Protein AF-A0A6B2T606-F1 (afdb_monomer_lite)

Sequence (315 aa):
AVEQAAAARGLLLAALALPRPTGTSTVDPVTGLPTTVTEESSDDAERRDELSTAAQQARVRELAALADFRDAASDPARAAYESTVTGPEVGAAEKYLERLTDEPKLSAAERRYDRKKVDAALSARIETMRGAESALGVERTKHLAQLRDDDVTALEIRIALVGVCLLVAVGVAMGTARSLTRPLAVLRLGSARLATEPAPQEPIRFTGRDDEFAQVVRSVNALHGHAAALTERLATLEADRKHLVGQRQSMADERAALREELAEASAHLERVRQSIHGTFVNLALRTLGLVERQLAVIEHLEDREQDPDRLATLF

Radius of gyration: 79.72 Å; chains: 1; bounding box: 165×58×222 Å

Secondary structure (DSSP, 8-state):
-HHHHHHHHHHHHHHHHSPPPEEEEEEPTTT-SEEEEEE--HHHHHHHHHHHHHHHHHHHHHHHHHHHHHHHS-HHHHHHHHHHS-SHHHHHHHHHHHHHSSSSS--TTGGGS-HHHHHHHHHHHHHHHHHHHHHHHHHHHHHHHHHHHHHHHHHHHHHHHHHHHHHHHHHHHHHHHHHHHHHHHHHHHHHHHHHH--S-PPP----S-SSHHHHHHHHHHHHHHHHHHHHHHHHHHHHHHHHHHHHHHHHHHHHHHHHHHHHHHHHHHHHHHHHHHHHHHHHHHHHHHHHHHHHHHHHHHHTT---HHHHHHH-

Structure (mmCIF, N/CA/C/O backbone):
data_AF-A0A6B2T606-F1
#
_entry.id   AF-A0A6B2T606-F1
#
loop_
_atom_site.group_PDB
_atom_site.id
_atom_site.type_symbol
_atom_site.label_atom_id
_atom_site.label_alt_id
_atom_site.label_comp_id
_atom_site.label_asym_id
_atom_site.label_entity_id
_atom_site.label_seq_id
_atom_site.pdbx_PDB_ins_code
_atom_site.Cartn_x
_atom_site.Cartn_y
_atom_site.Cartn_z
_atom_site.occupancy
_atom_site.B_iso_or_equiv
_atom_site.auth_seq_id
_atom_site.auth_comp_id
_atom_site.auth_asym_id
_atom_site.auth_atom_id
_atom_site.pdbx_PDB_model_num
ATOM 1 N N . ALA A 1 1 ? 22.650 -4.790 -31.602 1.00 92.50 1 ALA A N 1
ATOM 2 C CA . ALA A 1 1 ? 22.572 -4.379 -33.024 1.00 92.50 1 ALA A CA 1
ATOM 3 C C . ALA A 1 1 ? 23.498 -3.200 -33.348 1.00 92.50 1 ALA A C 1
ATOM 5 O O . ALA A 1 1 ? 24.370 -3.368 -34.188 1.00 92.50 1 ALA A O 1
ATOM 6 N N . VAL A 1 2 ? 23.375 -2.045 -32.676 1.00 95.62 2 VAL A N 1
ATOM 7 C CA . VAL A 1 2 ? 24.182 -0.828 -32.951 1.00 95.62 2 VAL A CA 1
ATOM 8 C C . VAL A 1 2 ? 25.693 -1.088 -32.944 1.00 95.62 2 VAL A C 1
ATOM 10 O O . VAL A 1 2 ? 26.400 -0.665 -33.855 1.00 95.62 2 VAL A O 1
ATOM 13 N N . GLU A 1 3 ? 26.189 -1.843 -31.964 1.00 96.44 3 GLU A N 1
ATOM 14 C CA . GLU A 1 3 ? 27.611 -2.205 -31.876 1.00 96.44 3 GLU A CA 1
ATOM 15 C C . GLU A 1 3 ? 28.088 -3.048 -33.068 1.00 96.44 3 GLU A C 1
ATOM 17 O O . GLU A 1 3 ? 29.149 -2.785 -33.629 1.00 96.44 3 GLU A O 1
ATOM 22 N N . GLN A 1 4 ? 27.283 -4.024 -33.504 1.00 96.69 4 GLN A N 1
ATOM 23 C CA . GLN A 1 4 ? 27.599 -4.863 -34.666 1.00 96.69 4 GLN A CA 1
ATOM 24 C C . GLN A 1 4 ? 27.574 -4.046 -35.968 1.00 96.69 4 GLN A C 1
ATOM 26 O O . GLN A 1 4 ? 28.435 -4.235 -36.823 1.00 96.69 4 GLN A O 1
ATOM 31 N N . ALA A 1 5 ? 26.664 -3.072 -36.084 1.00 95.31 5 ALA A N 1
ATOM 32 C CA . ALA A 1 5 ? 26.633 -2.130 -37.204 1.00 95.31 5 ALA A CA 1
ATOM 33 C C . ALA A 1 5 ? 27.901 -1.253 -37.253 1.00 95.31 5 ALA A C 1
ATOM 35 O O . ALA A 1 5 ? 28.472 -1.027 -38.323 1.00 95.31 5 ALA A O 1
ATOM 36 N N . ALA A 1 6 ? 28.378 -0.787 -36.093 1.00 96.75 6 ALA A N 1
ATOM 37 C CA . ALA A 1 6 ? 29.625 -0.031 -35.984 1.00 96.75 6 ALA A CA 1
ATOM 38 C C . ALA A 1 6 ? 30.857 -0.883 -36.328 1.00 96.75 6 ALA A C 1
ATOM 40 O O . ALA A 1 6 ? 31.745 -0.405 -37.038 1.00 96.75 6 ALA A O 1
ATOM 41 N N . ALA A 1 7 ? 30.884 -2.145 -35.890 1.00 96.88 7 ALA A N 1
ATOM 42 C CA . ALA A 1 7 ? 31.929 -3.098 -36.251 1.00 96.88 7 ALA A CA 1
ATOM 43 C C . ALA A 1 7 ? 31.958 -3.360 -37.766 1.00 96.88 7 ALA A C 1
ATOM 45 O O . ALA A 1 7 ? 33.015 -3.236 -38.384 1.00 96.88 7 ALA A O 1
ATOM 46 N N . ALA A 1 8 ? 30.801 -3.627 -38.385 1.00 96.19 8 ALA A N 1
ATOM 47 C CA . ALA A 1 8 ? 30.690 -3.826 -39.831 1.00 96.19 8 ALA A CA 1
ATOM 48 C C . ALA A 1 8 ? 31.194 -2.600 -40.612 1.00 96.19 8 ALA A C 1
ATOM 50 O O . ALA A 1 8 ? 32.006 -2.743 -41.524 1.00 96.19 8 ALA A O 1
ATOM 51 N N . ARG A 1 9 ? 30.808 -1.380 -40.204 1.00 97.19 9 ARG A N 1
ATOM 52 C CA . ARG A 1 9 ? 31.335 -0.136 -40.792 1.00 97.19 9 ARG A CA 1
ATOM 53 C C . ARG A 1 9 ? 32.857 -0.061 -40.697 1.00 97.19 9 ARG A C 1
ATOM 55 O O . ARG A 1 9 ? 33.507 0.202 -41.705 1.00 97.19 9 ARG A O 1
ATOM 62 N N . GLY A 1 10 ? 33.426 -0.263 -39.509 1.00 96.75 10 GLY A N 1
ATOM 63 C CA . GLY A 1 10 ? 34.874 -0.166 -39.304 1.00 96.75 10 GLY A CA 1
ATOM 64 C C . GLY A 1 10 ? 35.654 -1.141 -40.188 1.00 96.75 10 GLY A C 1
ATOM 65 O O . GLY A 1 10 ? 36.622 -0.747 -40.838 1.00 96.75 10 GLY A O 1
ATOM 66 N N . LEU A 1 11 ? 35.181 -2.386 -40.271 1.00 97.06 11 LEU A N 1
ATOM 67 C CA . LEU A 1 11 ? 35.795 -3.448 -41.069 1.00 97.06 11 LEU A CA 1
ATOM 68 C C . LEU A 1 11 ? 35.693 -3.175 -42.578 1.00 97.06 11 LEU A C 1
ATOM 70 O O . LEU A 1 11 ? 36.693 -3.291 -43.284 1.00 97.06 11 LEU A O 1
ATOM 74 N N . LEU A 1 12 ? 34.538 -2.708 -43.069 1.00 96.00 12 LEU A N 1
ATOM 75 C CA . LEU A 1 12 ? 34.365 -2.326 -44.478 1.00 96.00 12 LEU A CA 1
ATOM 76 C C . LEU A 1 12 ? 35.260 -1.150 -44.877 1.00 96.00 12 LEU A C 1
ATOM 78 O O . LEU A 1 12 ? 35.865 -1.151 -45.950 1.00 96.00 12 LEU A O 1
ATOM 82 N N . LEU A 1 13 ? 35.378 -0.139 -44.017 1.00 96.56 13 LEU A N 1
ATOM 83 C CA . LEU A 1 13 ? 36.230 1.016 -44.293 1.00 96.56 13 LEU A CA 1
ATOM 84 C C . LEU A 1 13 ? 37.715 0.658 -44.261 1.00 96.56 13 LEU A C 1
ATOM 86 O O . LEU A 1 13 ? 38.478 1.222 -45.048 1.00 96.56 13 LEU A O 1
ATOM 90 N N . ALA A 1 14 ? 38.112 -0.280 -43.399 1.00 95.50 14 ALA A N 1
ATOM 91 C CA . ALA A 1 14 ? 39.460 -0.831 -43.378 1.00 95.50 14 ALA A CA 1
ATOM 92 C C . ALA A 1 14 ? 39.755 -1.628 -44.662 1.00 95.50 14 ALA A C 1
ATOM 94 O O . ALA A 1 14 ? 40.783 -1.390 -45.295 1.00 95.50 14 ALA A O 1
ATOM 95 N N . ALA A 1 15 ? 38.827 -2.479 -45.116 1.00 94.19 15 ALA A N 1
ATOM 96 C CA . ALA A 1 15 ? 38.966 -3.229 -46.368 1.00 94.19 15 ALA A CA 1
ATOM 97 C C . ALA A 1 15 ? 39.091 -2.300 -47.595 1.00 94.19 15 ALA A C 1
ATOM 99 O O . ALA A 1 15 ? 39.940 -2.509 -48.464 1.00 94.19 15 ALA A O 1
ATOM 100 N N . LEU A 1 16 ? 38.297 -1.223 -47.640 1.00 92.94 16 LEU A N 1
ATOM 101 C CA . LEU A 1 16 ? 38.339 -0.207 -48.702 1.00 92.94 16 LEU A CA 1
ATOM 102 C C . LEU A 1 16 ? 39.561 0.724 -48.629 1.00 92.94 16 LEU A C 1
ATOM 104 O O . LEU A 1 16 ? 39.843 1.434 -49.596 1.00 92.94 16 LEU A O 1
ATOM 108 N N . ALA A 1 17 ? 40.267 0.767 -47.495 1.00 93.00 17 ALA A N 1
ATOM 109 C CA . ALA A 1 17 ? 41.472 1.574 -47.330 1.00 93.00 17 ALA A CA 1
ATOM 110 C C . ALA A 1 17 ? 42.734 0.901 -47.893 1.00 93.00 17 ALA A C 1
ATOM 112 O O . ALA A 1 17 ? 43.721 1.601 -48.122 1.00 93.00 17 ALA A O 1
ATOM 113 N N . LEU A 1 18 ? 42.709 -0.418 -48.120 1.00 90.31 18 LEU A N 1
ATOM 114 C CA . LEU A 1 18 ? 43.859 -1.166 -48.631 1.00 90.31 18 LEU A CA 1
ATOM 115 C C . LEU A 1 18 ? 44.192 -0.784 -50.089 1.00 90.31 18 LEU A C 1
ATOM 117 O O . LEU A 1 18 ? 43.268 -0.583 -50.889 1.00 90.31 18 LEU A O 1
ATOM 121 N N . PRO A 1 19 ? 45.488 -0.712 -50.462 1.00 84.00 19 PRO A N 1
ATOM 122 C CA . PRO A 1 19 ? 45.926 -0.308 -51.799 1.00 84.00 19 PRO A CA 1
ATOM 123 C C . PRO A 1 19 ? 45.289 -1.151 -52.901 1.00 84.00 19 PRO A C 1
ATOM 125 O O . PRO A 1 19 ? 45.177 -2.367 -52.784 1.00 84.00 19 PRO A O 1
ATOM 128 N N . ARG A 1 20 ? 44.857 -0.508 -53.987 1.00 78.44 20 ARG A N 1
ATOM 129 C CA . ARG A 1 20 ? 44.254 -1.205 -55.131 1.00 78.44 20 ARG A CA 1
ATOM 130 C C . ARG A 1 20 ? 45.355 -1.768 -56.033 1.00 78.44 20 ARG A C 1
ATOM 132 O O . ARG A 1 20 ? 46.367 -1.090 -56.191 1.00 78.44 20 ARG A O 1
ATOM 139 N N . PRO A 1 21 ? 45.130 -2.917 -56.693 1.00 69.12 21 PRO A N 1
ATOM 140 C CA . PRO A 1 21 ? 46.018 -3.362 -57.757 1.00 69.12 21 PRO A CA 1
AT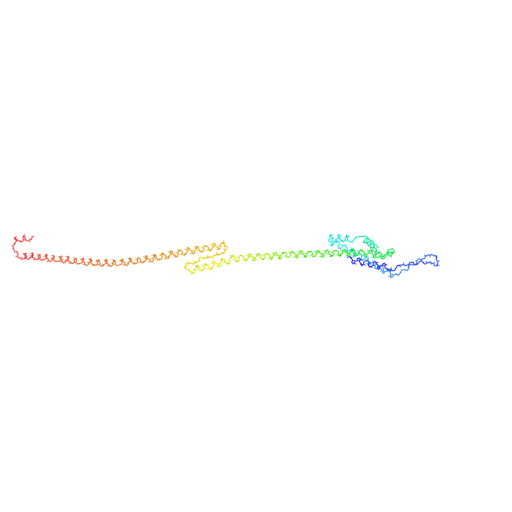OM 141 C C . PRO A 1 21 ? 46.093 -2.288 -58.846 1.00 69.12 21 PRO A C 1
ATOM 143 O O . PRO A 1 21 ? 45.073 -1.915 -59.439 1.00 69.12 21 PRO A O 1
ATOM 146 N N . THR A 1 22 ? 47.288 -1.754 -59.082 1.00 63.50 22 THR A N 1
ATOM 147 C CA . THR A 1 22 ? 47.540 -0.809 -60.171 1.00 63.50 22 THR A CA 1
ATOM 148 C C . THR A 1 22 ? 48.079 -1.581 -61.360 1.00 63.50 22 THR A C 1
ATOM 150 O O . THR A 1 22 ? 49.159 -2.158 -61.293 1.00 63.50 22 THR A O 1
ATOM 153 N N . GLY A 1 23 ? 47.317 -1.600 -62.452 1.00 63.06 23 GLY A N 1
ATOM 154 C CA . GLY A 1 23 ? 47.802 -2.112 -63.727 1.00 63.06 23 GLY A CA 1
ATOM 155 C C . GLY A 1 23 ? 48.675 -1.062 -64.400 1.00 63.06 23 GLY A C 1
ATOM 156 O O . GLY A 1 23 ? 48.169 -0.007 -64.786 1.00 63.06 23 GLY A O 1
ATOM 157 N N . THR A 1 24 ? 49.965 -1.333 -64.554 1.00 60.84 24 THR A N 1
ATOM 158 C CA . THR A 1 24 ? 50.831 -0.555 -65.441 1.00 60.84 24 THR A CA 1
ATOM 159 C C . THR A 1 24 ? 50.763 -1.185 -66.829 1.00 60.84 24 THR A C 1
ATOM 161 O O . THR A 1 24 ? 51.067 -2.360 -67.025 1.00 60.84 24 THR A O 1
ATOM 164 N N . SER A 1 25 ? 50.286 -0.415 -67.811 1.00 63.81 25 SER A N 1
ATOM 165 C CA . SER A 1 25 ? 50.318 -0.836 -69.213 1.00 63.81 25 SER A CA 1
ATOM 166 C C . SER A 1 25 ? 51.717 -0.577 -69.751 1.00 63.81 25 SER A C 1
ATOM 168 O O . SER A 1 25 ? 52.067 0.564 -70.049 1.00 63.81 25 SER A O 1
ATOM 170 N N . THR A 1 26 ? 52.523 -1.624 -69.859 1.00 72.56 26 THR A N 1
ATOM 171 C CA . THR A 1 26 ? 53.821 -1.580 -70.529 1.00 72.56 26 THR A CA 1
ATOM 172 C C . THR A 1 26 ? 53.652 -2.079 -71.963 1.00 72.56 26 THR A C 1
ATOM 174 O O . THR A 1 26 ? 52.779 -2.895 -72.250 1.00 72.56 26 THR A O 1
ATOM 177 N N . VAL A 1 27 ? 54.426 -1.544 -72.905 1.00 76.25 27 VAL A N 1
ATOM 178 C CA . VAL A 1 27 ? 54.452 -2.083 -74.273 1.00 76.25 27 VAL A CA 1
ATOM 179 C C . VAL A 1 27 ? 55.474 -3.207 -74.286 1.00 76.25 27 VAL A C 1
ATOM 181 O O . VAL A 1 27 ? 56.635 -2.974 -73.948 1.00 76.25 27 VAL A O 1
ATOM 184 N N . ASP A 1 28 ? 55.040 -4.412 -74.644 1.00 75.75 28 ASP A N 1
ATOM 185 C CA . ASP A 1 28 ? 55.928 -5.565 -74.758 1.00 75.75 28 ASP A CA 1
ATOM 186 C C . ASP A 1 28 ? 56.970 -5.293 -75.863 1.00 75.75 28 ASP A C 1
ATOM 188 O O . ASP A 1 28 ? 56.591 -5.070 -77.019 1.00 75.75 28 ASP A O 1
ATOM 192 N N . PRO A 1 29 ? 58.279 -5.297 -75.545 1.00 76.94 29 PRO A N 1
ATOM 193 C CA . PRO A 1 29 ? 59.330 -4.984 -76.509 1.00 76.94 29 PRO A CA 1
ATOM 194 C C . PRO A 1 29 ? 59.457 -6.018 -77.640 1.00 76.94 29 PRO A C 1
ATOM 196 O O . PRO A 1 29 ? 60.103 -5.722 -78.644 1.00 76.94 29 PRO A O 1
ATOM 199 N N . VAL A 1 30 ? 58.868 -7.213 -77.502 1.00 79.06 30 VAL A N 1
ATOM 200 C CA . VAL A 1 30 ? 58.935 -8.292 -78.502 1.00 79.06 30 VAL A CA 1
ATOM 201 C C . VAL A 1 30 ? 57.739 -8.259 -79.450 1.00 79.06 30 VAL A C 1
ATOM 203 O O . VAL A 1 30 ? 57.898 -8.479 -80.650 1.00 79.06 30 VAL A O 1
ATOM 206 N N . THR A 1 31 ? 56.540 -7.982 -78.936 1.00 80.88 31 THR A N 1
ATOM 207 C CA . THR A 1 31 ? 55.298 -8.049 -79.726 1.00 80.88 31 THR A CA 1
ATOM 208 C C . THR A 1 31 ? 54.744 -6.680 -80.121 1.00 80.88 31 THR A C 1
ATOM 210 O O . THR A 1 31 ? 53.897 -6.604 -81.010 1.00 80.88 31 THR A O 1
ATOM 213 N N . GLY A 1 32 ? 55.206 -5.590 -79.494 1.00 77.69 32 GLY A N 1
ATOM 214 C CA . GLY A 1 32 ? 54.708 -4.228 -79.723 1.00 77.69 32 GLY A CA 1
ATOM 215 C C . GLY A 1 32 ? 53.269 -4.000 -79.247 1.00 77.69 32 GLY A C 1
ATOM 216 O O . GLY A 1 32 ? 52.703 -2.933 -79.487 1.00 77.69 32 GLY A O 1
ATOM 217 N N . LEU A 1 33 ? 52.666 -4.990 -78.582 1.00 78.75 33 LEU A N 1
ATOM 218 C CA . LEU A 1 33 ? 51.310 -4.926 -78.052 1.00 78.75 33 LEU A CA 1
ATOM 219 C C . LEU A 1 33 ? 51.326 -4.407 -76.605 1.00 78.75 33 LEU A C 1
ATOM 221 O O . LEU A 1 33 ? 52.277 -4.662 -75.861 1.00 78.75 33 LEU A O 1
ATOM 225 N N . PRO A 1 34 ? 50.283 -3.675 -76.176 1.00 73.56 34 PRO A N 1
ATOM 226 C CA . PRO A 1 34 ? 50.154 -3.272 -74.784 1.00 73.56 34 PRO A CA 1
ATOM 227 C C . PRO A 1 34 ? 49.898 -4.504 -73.905 1.00 73.56 34 PRO A C 1
ATOM 229 O O . PRO A 1 34 ? 48.890 -5.192 -74.060 1.00 73.56 34 PRO A O 1
ATOM 232 N N . THR A 1 35 ? 50.797 -4.759 -72.956 1.00 69.31 35 THR A N 1
ATOM 233 C CA . THR A 1 35 ? 50.631 -5.748 -71.889 1.00 69.31 35 THR A CA 1
ATOM 234 C C . THR A 1 35 ? 50.397 -5.029 -70.569 1.00 69.31 35 THR A C 1
ATOM 236 O O . THR A 1 35 ? 51.218 -4.234 -70.117 1.00 69.31 35 THR A O 1
ATOM 239 N N . THR A 1 36 ? 49.267 -5.296 -69.922 1.00 66.38 36 THR A N 1
ATOM 240 C CA . THR A 1 36 ? 49.000 -4.796 -68.570 1.00 66.38 36 THR A CA 1
ATOM 241 C C . THR A 1 36 ? 49.586 -5.753 -67.543 1.00 66.38 36 THR A C 1
ATOM 243 O O . THR A 1 36 ? 49.085 -6.869 -67.398 1.00 66.38 36 THR A O 1
ATOM 246 N N . VAL A 1 37 ? 50.615 -5.314 -66.817 1.00 59.66 37 VAL A N 1
ATOM 247 C CA . VAL A 1 37 ? 51.102 -6.016 -65.626 1.00 59.66 37 VAL A CA 1
ATOM 248 C C . VAL A 1 37 ? 50.335 -5.466 -64.431 1.00 59.66 37 VAL A C 1
ATOM 250 O O . VAL A 1 37 ? 50.401 -4.277 -64.124 1.00 59.66 37 VAL A O 1
ATOM 253 N N . THR A 1 38 ? 49.553 -6.326 -63.785 1.00 61.72 38 THR A N 1
ATOM 254 C CA . THR A 1 38 ? 48.865 -5.985 -62.541 1.00 61.72 38 THR A CA 1
ATOM 255 C C . THR A 1 38 ? 49.773 -6.365 -61.383 1.00 61.72 38 THR A C 1
ATOM 257 O O . THR A 1 38 ? 49.897 -7.544 -61.064 1.00 61.72 38 THR A O 1
ATOM 260 N N . GLU A 1 39 ? 50.407 -5.378 -60.756 1.00 58.97 39 GLU A N 1
ATOM 261 C CA . GLU A 1 39 ? 51.092 -5.590 -59.482 1.00 58.97 39 GLU A CA 1
ATOM 262 C C . GLU A 1 39 ? 50.049 -5.489 -58.356 1.00 58.97 39 GLU A C 1
ATOM 264 O O . GLU A 1 39 ? 49.540 -4.409 -58.047 1.00 58.97 39 GLU A O 1
ATOM 269 N N . GLU A 1 40 ? 49.674 -6.632 -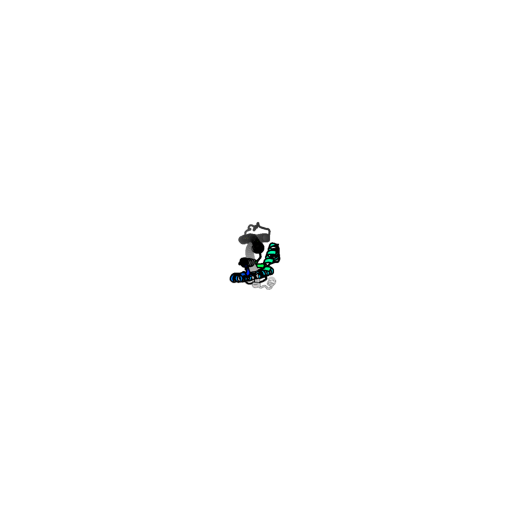57.772 1.00 63.69 40 GLU A N 1
ATOM 270 C CA . GLU A 1 40 ? 48.929 -6.695 -56.509 1.00 63.69 40 GLU A CA 1
ATOM 271 C C . GLU A 1 40 ? 49.852 -7.287 -55.441 1.00 63.69 40 GLU A C 1
ATOM 273 O O . GLU A 1 40 ? 50.407 -8.371 -55.622 1.00 63.69 40 GLU A O 1
ATOM 278 N N . SER A 1 41 ? 50.024 -6.575 -54.325 1.00 72.19 41 SER A N 1
ATOM 279 C CA . SER A 1 41 ? 50.642 -7.156 -53.133 1.00 72.19 41 SER A CA 1
ATOM 280 C C . SER A 1 41 ? 49.722 -8.265 -52.619 1.00 72.19 41 SER A C 1
ATOM 282 O O . SER A 1 41 ? 48.613 -7.980 -52.163 1.00 72.19 41 SER A O 1
ATOM 284 N N . SER A 1 42 ? 50.166 -9.521 -52.728 1.00 73.81 42 SER A N 1
ATOM 285 C CA . SER A 1 42 ? 49.459 -10.718 -52.240 1.00 73.81 42 SER A CA 1
ATOM 286 C C . SER A 1 42 ? 48.933 -10.527 -50.810 1.00 73.81 42 SER A C 1
ATOM 288 O O . SER A 1 42 ? 47.766 -10.797 -50.535 1.00 73.81 42 SER A O 1
ATOM 290 N N . ASP A 1 43 ? 49.760 -9.949 -49.937 1.00 83.81 43 ASP A N 1
ATOM 291 C CA . ASP A 1 43 ? 49.437 -9.705 -48.529 1.00 83.81 43 ASP A CA 1
ATOM 292 C C . ASP A 1 43 ? 48.277 -8.710 -48.341 1.00 83.81 43 ASP A C 1
ATOM 294 O O . ASP A 1 43 ? 47.470 -8.849 -47.422 1.00 83.81 43 ASP A O 1
ATOM 298 N N . ASP A 1 44 ? 48.164 -7.689 -49.197 1.00 86.25 44 ASP A N 1
ATOM 299 C CA . ASP A 1 44 ? 47.084 -6.698 -49.102 1.00 86.25 44 ASP A CA 1
ATOM 300 C C . ASP A 1 44 ? 45.763 -7.236 -49.662 1.00 86.25 44 ASP A C 1
ATOM 302 O O . ASP A 1 44 ? 44.689 -6.819 -49.221 1.00 86.25 44 ASP A O 1
ATOM 306 N N . ALA A 1 45 ? 45.824 -8.166 -50.618 1.00 86.69 45 ALA A N 1
ATOM 307 C CA . ALA A 1 45 ? 44.648 -8.875 -51.107 1.00 86.69 45 ALA A CA 1
ATOM 308 C C . ALA A 1 45 ? 44.087 -9.822 -50.035 1.00 86.69 45 ALA A C 1
ATOM 310 O O . ALA A 1 45 ? 42.890 -9.769 -49.753 1.00 86.69 45 ALA A O 1
ATOM 311 N N . GLU A 1 46 ? 44.946 -10.606 -49.379 1.00 90.31 46 GLU A N 1
ATOM 312 C CA . GLU A 1 46 ? 44.552 -11.520 -48.300 1.00 90.31 46 GLU A CA 1
ATOM 313 C C . GLU A 1 46 ? 43.943 -10.766 -47.108 1.00 90.31 46 GLU A C 1
ATOM 315 O O . GLU A 1 46 ? 42.821 -11.060 -46.695 1.00 90.31 46 GLU A O 1
ATOM 320 N N . ARG A 1 47 ? 44.599 -9.697 -46.632 1.00 92.69 47 ARG A N 1
ATOM 321 C CA . ARG A 1 47 ? 44.056 -8.838 -45.559 1.00 92.69 47 ARG A CA 1
ATOM 322 C C . ARG A 1 47 ? 42.707 -8.223 -45.920 1.00 92.69 47 ARG A C 1
ATOM 324 O O . ARG A 1 47 ? 41.848 -8.056 -45.055 1.00 92.69 47 ARG A O 1
ATOM 331 N N . ARG A 1 48 ? 42.506 -7.844 -47.187 1.00 93.50 48 ARG A N 1
ATOM 332 C CA . ARG A 1 48 ? 41.220 -7.302 -47.647 1.00 93.50 48 ARG A CA 1
ATOM 333 C C . ARG A 1 48 ? 40.130 -8.359 -47.554 1.00 93.50 48 ARG A C 1
ATOM 335 O O . ARG A 1 48 ? 39.042 -8.039 -47.079 1.00 93.50 48 ARG A O 1
ATOM 342 N N . ASP A 1 49 ? 40.417 -9.581 -47.984 1.00 93.56 49 ASP A N 1
ATOM 343 C CA . ASP A 1 49 ? 39.473 -10.698 -47.939 1.00 93.56 49 ASP A CA 1
ATOM 344 C C . ASP A 1 49 ? 39.108 -11.061 -46.489 1.00 93.56 49 ASP A C 1
ATOM 346 O O . ASP A 1 49 ? 37.928 -11.233 -46.177 1.00 93.56 49 ASP A O 1
ATOM 350 N N . GLU A 1 50 ? 40.080 -11.074 -45.572 1.00 95.94 50 GLU A N 1
ATOM 351 C CA . GLU A 1 50 ? 39.838 -11.287 -44.137 1.00 95.94 50 GLU A CA 1
ATOM 352 C C . GLU A 1 50 ? 38.930 -10.205 -43.533 1.00 95.94 50 GLU A C 1
ATOM 354 O O . GLU A 1 50 ? 37.944 -10.516 -42.858 1.00 95.94 50 GLU A O 1
ATOM 359 N N . LEU A 1 51 ? 39.219 -8.925 -43.803 1.00 96.38 51 LEU A N 1
ATOM 360 C CA . LEU A 1 51 ? 38.415 -7.799 -43.315 1.00 96.38 51 LEU A CA 1
ATOM 361 C C . LEU A 1 51 ? 36.996 -7.807 -43.896 1.00 96.38 51 LEU A C 1
ATOM 363 O O . LEU A 1 51 ? 36.040 -7.503 -43.183 1.00 96.38 51 LEU A O 1
ATOM 367 N N . SER A 1 52 ? 36.853 -8.175 -45.170 1.00 95.19 52 SER A N 1
ATOM 368 C CA . SER A 1 52 ? 35.555 -8.271 -45.855 1.00 95.19 52 SER A CA 1
ATOM 369 C C . SER A 1 52 ? 34.722 -9.423 -45.288 1.00 95.19 52 SER A C 1
ATOM 371 O O . SER A 1 52 ? 33.549 -9.243 -44.961 1.00 95.19 52 SER A O 1
ATOM 373 N N . THR A 1 53 ? 35.355 -10.571 -45.036 1.00 97.38 53 THR A N 1
ATOM 374 C CA . THR A 1 53 ? 34.726 -11.714 -44.361 1.00 97.38 53 THR A CA 1
ATOM 375 C C . THR A 1 53 ? 34.278 -11.344 -42.944 1.00 97.38 53 THR A C 1
ATOM 377 O O . THR A 1 53 ? 33.149 -11.632 -42.543 1.00 97.38 53 THR A O 1
ATOM 380 N N . ALA A 1 54 ? 35.128 -10.660 -42.174 1.00 97.06 54 ALA A N 1
ATOM 381 C CA . ALA A 1 54 ? 34.782 -10.206 -40.831 1.00 97.06 54 ALA A CA 1
ATOM 382 C C . ALA A 1 54 ? 33.626 -9.187 -40.850 1.00 97.06 54 ALA A C 1
ATOM 384 O O . ALA A 1 54 ? 32.735 -9.244 -39.997 1.00 97.06 54 ALA A O 1
ATOM 385 N N . ALA A 1 55 ? 33.601 -8.280 -41.834 1.00 96.19 55 ALA A N 1
ATOM 386 C CA . ALA A 1 55 ? 32.507 -7.333 -42.025 1.00 96.19 55 ALA A CA 1
ATOM 387 C C . ALA A 1 55 ? 31.177 -8.039 -42.326 1.00 96.19 55 ALA A C 1
ATOM 389 O O . ALA A 1 55 ? 30.154 -7.696 -41.728 1.00 96.19 55 ALA A O 1
ATOM 390 N N . GLN A 1 56 ? 31.195 -9.057 -43.190 1.00 96.62 56 GLN A N 1
ATOM 391 C CA . GLN A 1 56 ? 30.026 -9.883 -43.486 1.00 96.62 56 GLN A CA 1
ATOM 392 C C . GLN A 1 56 ? 29.508 -10.592 -42.227 1.00 96.62 56 GLN A C 1
ATOM 394 O O . GLN A 1 56 ? 28.314 -10.543 -41.928 1.00 96.62 56 GLN A O 1
ATOM 399 N N . GLN A 1 57 ? 30.394 -11.195 -41.431 1.00 97.31 57 GLN A N 1
ATOM 400 C CA . GLN A 1 57 ? 30.003 -11.835 -40.171 1.00 97.31 57 GLN A CA 1
ATOM 401 C C . GLN A 1 57 ? 29.387 -10.838 -39.179 1.00 97.31 57 GLN A C 1
ATOM 403 O O . GLN A 1 57 ? 28.373 -11.145 -38.547 1.00 97.31 57 GLN A O 1
ATOM 408 N N . ALA A 1 58 ? 29.969 -9.641 -39.049 1.00 97.38 58 ALA A N 1
ATOM 409 C CA . ALA A 1 58 ? 29.415 -8.577 -38.215 1.00 97.38 58 ALA A CA 1
ATOM 410 C C . ALA A 1 58 ? 28.016 -8.161 -38.696 1.00 97.38 58 ALA A C 1
ATOM 412 O O . ALA A 1 58 ? 27.106 -8.005 -37.880 1.00 97.38 58 ALA A O 1
ATOM 413 N N . ARG A 1 59 ? 27.803 -8.071 -40.015 1.00 96.62 59 ARG A N 1
ATOM 414 C CA . ARG A 1 59 ? 26.492 -7.773 -40.600 1.00 96.62 59 ARG A CA 1
ATOM 415 C C . ARG A 1 59 ? 25.456 -8.861 -40.312 1.00 96.62 59 ARG A C 1
ATOM 417 O O . ARG A 1 59 ? 24.336 -8.542 -39.922 1.00 96.62 59 ARG A O 1
ATOM 424 N N . VAL A 1 60 ? 25.814 -10.137 -40.432 1.00 97.06 60 VAL A N 1
ATOM 425 C CA . VAL A 1 60 ? 24.903 -11.245 -40.090 1.00 97.06 60 VAL A CA 1
ATOM 426 C C . VAL A 1 60 ? 24.506 -11.192 -38.611 1.00 97.06 60 VAL A C 1
ATOM 428 O O . VAL A 1 60 ? 23.327 -11.314 -38.282 1.00 97.06 60 VAL A O 1
ATOM 431 N N . ARG A 1 61 ? 25.465 -10.938 -37.709 1.00 97.75 61 ARG A N 1
ATOM 432 C CA . ARG A 1 61 ? 25.188 -10.769 -36.270 1.00 97.75 61 ARG A CA 1
ATOM 433 C C . ARG A 1 61 ? 24.310 -9.556 -35.984 1.00 97.75 61 ARG A C 1
ATOM 435 O O . ARG A 1 61 ? 23.476 -9.601 -35.084 1.00 97.75 61 ARG A O 1
ATOM 442 N N . GLU A 1 62 ? 24.491 -8.470 -36.729 1.00 97.12 62 GLU A N 1
ATOM 443 C CA . GLU A 1 62 ? 23.626 -7.298 -36.640 1.00 97.12 62 GLU A CA 1
ATOM 444 C C . GLU A 1 62 ? 22.177 -7.644 -37.004 1.00 97.12 62 GLU A C 1
ATOM 446 O O . GLU A 1 62 ? 21.272 -7.311 -36.241 1.00 97.12 62 GLU A O 1
ATOM 451 N N . LEU A 1 63 ? 21.964 -8.326 -38.134 1.00 96.44 63 LEU A N 1
ATOM 452 C CA . LEU A 1 63 ? 20.636 -8.735 -38.596 1.00 96.44 63 LEU A CA 1
ATOM 453 C C . LEU A 1 63 ? 19.955 -9.682 -37.607 1.00 96.44 63 LEU A C 1
ATOM 455 O O . LEU A 1 63 ? 18.780 -9.485 -37.305 1.00 96.44 63 LEU A O 1
ATOM 459 N N . ALA A 1 64 ? 20.697 -10.647 -37.057 1.00 97.75 64 ALA A N 1
ATOM 460 C CA . ALA A 1 64 ? 20.199 -11.524 -36.001 1.00 97.75 64 ALA A CA 1
ATOM 461 C C . ALA A 1 64 ? 19.762 -10.717 -34.767 1.00 97.75 64 ALA A C 1
ATOM 463 O O . ALA A 1 64 ? 18.625 -10.835 -34.327 1.00 97.75 64 ALA A O 1
ATOM 464 N N . ALA A 1 65 ? 20.601 -9.794 -34.284 1.00 97.31 65 ALA A N 1
ATOM 465 C CA . ALA A 1 65 ? 20.253 -8.949 -33.141 1.00 97.31 65 ALA A CA 1
ATOM 466 C C . ALA A 1 65 ? 19.052 -8.016 -33.409 1.00 97.31 65 ALA A C 1
ATOM 468 O O . ALA A 1 65 ? 18.352 -7.631 -32.474 1.00 97.31 65 ALA A O 1
ATOM 469 N N . LEU A 1 66 ? 18.822 -7.607 -34.663 1.00 95.75 66 LEU A N 1
ATOM 470 C CA . LEU A 1 66 ? 17.630 -6.846 -35.050 1.00 95.75 66 LEU A CA 1
ATOM 471 C C . LEU A 1 66 ? 16.378 -7.722 -35.116 1.00 95.75 66 LEU A C 1
ATOM 473 O O . LEU A 1 66 ? 15.301 -7.244 -34.766 1.00 95.75 66 LEU A O 1
ATOM 477 N N . ALA A 1 67 ? 16.505 -8.978 -35.545 1.00 96.88 67 ALA A N 1
ATOM 478 C CA . ALA A 1 67 ? 15.417 -9.948 -35.486 1.00 96.88 67 ALA A CA 1
ATOM 479 C C . ALA A 1 67 ? 15.026 -10.230 -34.027 1.00 96.88 67 ALA A C 1
ATOM 481 O O . ALA A 1 67 ? 13.867 -10.041 -33.677 1.00 96.88 67 ALA A O 1
ATOM 482 N N . ASP A 1 68 ? 16.001 -10.509 -33.157 1.00 97.06 68 ASP A N 1
ATOM 483 C CA . ASP A 1 68 ? 15.769 -10.720 -31.722 1.00 97.06 68 ASP A CA 1
ATOM 484 C C . ASP A 1 68 ? 15.072 -9.515 -31.071 1.00 97.06 68 ASP A C 1
ATOM 486 O O . ASP A 1 68 ? 14.150 -9.665 -30.269 1.00 97.06 68 ASP A O 1
ATOM 490 N N . PHE A 1 69 ? 15.482 -8.293 -31.438 1.00 95.38 69 PHE A N 1
ATOM 491 C CA . PHE A 1 69 ? 14.808 -7.078 -30.985 1.00 95.38 69 PHE A CA 1
ATOM 492 C C . PHE A 1 69 ? 13.353 -7.023 -31.460 1.00 95.38 69 PHE A C 1
ATOM 494 O O . PHE A 1 69 ? 12.475 -6.723 -30.658 1.00 95.38 69 PHE A O 1
ATOM 501 N N . ARG A 1 70 ? 13.072 -7.316 -32.735 1.00 93.94 70 ARG A N 1
ATOM 502 C CA . ARG A 1 70 ? 11.697 -7.329 -33.261 1.00 93.94 70 ARG A CA 1
ATOM 503 C C . ARG A 1 70 ? 10.834 -8.413 -32.615 1.00 93.94 70 ARG A C 1
ATOM 505 O O . ARG A 1 70 ? 9.635 -8.204 -32.477 1.00 93.94 70 ARG A O 1
ATOM 512 N N . ASP A 1 71 ? 11.416 -9.527 -32.200 1.00 96.06 71 ASP A N 1
ATOM 513 C CA . ASP A 1 71 ? 10.661 -10.600 -31.553 1.00 96.06 71 ASP A CA 1
ATOM 514 C C . ASP A 1 71 ? 10.366 -10.286 -30.078 1.00 96.06 71 ASP A C 1
ATOM 516 O O . ASP A 1 71 ? 9.293 -10.612 -29.573 1.00 96.06 71 ASP A O 1
ATOM 520 N N . ALA A 1 72 ? 11.294 -9.622 -29.380 1.00 94.62 72 ALA A N 1
ATOM 521 C CA . ALA A 1 72 ? 11.165 -9.318 -27.953 1.00 94.62 72 ALA A CA 1
ATOM 522 C C . ALA A 1 72 ? 10.523 -7.951 -27.644 1.00 94.62 72 ALA A C 1
ATOM 524 O O . ALA A 1 72 ? 10.046 -7.731 -26.527 1.00 94.62 72 ALA A O 1
ATOM 525 N N . ALA A 1 73 ? 10.559 -7.000 -28.579 1.00 92.94 73 ALA A N 1
ATOM 526 C CA . ALA A 1 73 ? 10.063 -5.646 -28.360 1.00 92.94 73 ALA A CA 1
ATOM 527 C C . ALA A 1 73 ? 8.532 -5.562 -28.442 1.00 92.94 73 ALA A C 1
ATOM 529 O O . ALA A 1 73 ? 7.885 -6.207 -29.266 1.00 92.94 73 ALA A O 1
ATOM 530 N N . SER A 1 74 ? 7.951 -4.688 -27.618 1.00 91.81 74 SER A N 1
ATOM 531 C CA . SER A 1 74 ? 6.530 -4.347 -27.702 1.00 91.81 74 SER A CA 1
ATOM 532 C C . SER A 1 74 ? 6.203 -3.627 -29.017 1.00 91.81 74 SER A C 1
ATOM 534 O O . SER A 1 74 ? 7.062 -2.973 -29.611 1.00 91.81 74 SER A O 1
ATOM 536 N N . ASP A 1 75 ? 4.947 -3.697 -29.464 1.00 92.75 75 ASP A N 1
ATOM 537 C CA . ASP A 1 75 ? 4.486 -3.043 -30.702 1.00 92.75 75 ASP A CA 1
ATOM 538 C C . ASP A 1 75 ? 4.850 -1.548 -30.784 1.00 92.75 75 ASP A C 1
ATOM 540 O O . ASP A 1 75 ? 5.353 -1.127 -31.828 1.00 92.75 75 ASP A O 1
ATOM 544 N N . PRO A 1 76 ? 4.702 -0.741 -29.710 1.00 90.31 76 PRO A N 1
ATOM 545 C CA . PRO A 1 76 ? 5.108 0.663 -29.737 1.00 90.31 76 PRO A CA 1
ATOM 546 C C . PRO A 1 76 ? 6.619 0.838 -29.910 1.00 90.31 76 PRO A C 1
ATOM 548 O O . PRO A 1 76 ? 7.054 1.694 -30.675 1.00 90.31 76 PRO A O 1
ATOM 551 N N . ALA A 1 77 ? 7.424 -0.001 -29.249 1.00 91.62 77 ALA A N 1
ATOM 552 C CA . ALA A 1 77 ? 8.879 0.060 -29.347 1.00 91.62 77 ALA A CA 1
ATOM 553 C C . ALA A 1 77 ? 9.369 -0.310 -30.756 1.00 91.62 77 ALA A C 1
ATOM 555 O O . ALA A 1 77 ? 10.298 0.310 -31.277 1.00 91.62 77 ALA A O 1
ATOM 556 N N . ARG A 1 78 ? 8.710 -1.283 -31.399 1.00 93.56 78 ARG A N 1
ATOM 557 C CA . ARG A 1 78 ? 8.961 -1.638 -32.801 1.00 93.56 78 ARG A CA 1
ATOM 558 C C . ARG A 1 78 ? 8.607 -0.499 -33.744 1.00 93.56 78 ARG A C 1
ATOM 560 O O . ARG A 1 78 ? 9.449 -0.099 -34.541 1.00 93.56 78 ARG A O 1
ATOM 567 N N . ALA A 1 79 ? 7.406 0.058 -33.606 1.00 91.69 79 ALA A N 1
ATOM 568 C CA . ALA A 1 79 ? 6.954 1.171 -34.431 1.00 91.69 79 ALA A CA 1
ATOM 569 C C . ALA A 1 79 ? 7.868 2.400 -34.284 1.00 91.69 79 ALA A C 1
ATOM 571 O O . ALA A 1 79 ? 8.233 3.012 -35.284 1.00 91.69 79 ALA A O 1
ATOM 572 N N . ALA A 1 80 ? 8.297 2.723 -33.058 1.00 91.19 80 ALA A N 1
ATOM 573 C CA . ALA A 1 80 ? 9.223 3.822 -32.786 1.00 91.19 80 ALA A CA 1
ATOM 574 C C . ALA A 1 80 ? 10.605 3.593 -33.418 1.00 91.19 80 ALA A C 1
ATOM 576 O O . ALA A 1 80 ? 11.203 4.518 -33.975 1.00 91.19 80 ALA A O 1
ATOM 577 N N . TYR A 1 81 ? 11.114 2.359 -33.364 1.00 93.50 81 TYR A N 1
ATOM 578 C CA . TYR A 1 81 ? 12.357 1.997 -34.038 1.00 93.50 81 TYR A CA 1
ATOM 579 C C . TYR A 1 81 ? 12.222 2.134 -35.559 1.00 93.50 81 TYR A C 1
ATOM 581 O O . TYR A 1 81 ? 13.049 2.791 -36.187 1.00 93.50 81 TYR A O 1
ATOM 589 N N . GLU A 1 82 ? 11.162 1.582 -36.149 1.00 92.12 82 GLU A N 1
ATOM 590 C CA . GLU A 1 82 ? 10.909 1.643 -37.593 1.00 92.12 82 GLU A CA 1
ATOM 591 C C . GLU A 1 82 ? 10.702 3.079 -38.087 1.00 92.12 82 GLU A C 1
ATOM 593 O O . GLU A 1 82 ? 11.228 3.442 -39.136 1.00 92.12 82 GLU A O 1
ATOM 598 N N . SER A 1 83 ? 10.021 3.937 -37.321 1.00 91.44 83 SER A N 1
ATOM 599 C CA . SER A 1 83 ? 9.847 5.347 -37.687 1.00 91.44 83 SER A CA 1
ATOM 600 C C . SER A 1 83 ? 11.142 6.155 -37.597 1.00 91.44 83 SER A C 1
ATOM 602 O O . SER A 1 83 ? 11.312 7.119 -38.338 1.00 91.44 83 SER A O 1
ATOM 604 N N . THR A 1 84 ? 12.045 5.785 -36.682 1.00 91.62 84 THR A N 1
ATOM 605 C CA . THR A 1 84 ? 13.288 6.531 -36.420 1.00 91.62 84 THR A CA 1
ATOM 606 C C . THR A 1 84 ? 14.431 6.073 -37.323 1.00 91.62 84 THR A C 1
ATOM 608 O O . THR A 1 84 ? 15.197 6.892 -37.826 1.00 91.62 84 THR A O 1
ATOM 611 N N . VAL A 1 85 ? 14.546 4.766 -37.567 1.00 92.75 85 VAL A N 1
ATOM 612 C CA . VAL A 1 85 ? 15.561 4.163 -38.445 1.00 92.75 85 VAL A CA 1
ATOM 613 C C . VAL A 1 85 ? 14.992 4.026 -39.859 1.00 92.75 85 VAL A C 1
ATOM 615 O O . VAL A 1 85 ? 14.989 2.958 -40.464 1.00 92.75 85 VAL A O 1
ATOM 618 N N . THR A 1 86 ? 14.496 5.144 -40.385 1.00 90.38 86 THR A N 1
ATOM 619 C CA . THR A 1 86 ? 13.973 5.283 -41.746 1.00 90.38 86 THR A CA 1
ATOM 620 C C . THR A 1 86 ? 14.503 6.581 -42.350 1.00 90.38 86 THR A C 1
ATOM 622 O O . THR A 1 86 ? 14.684 7.574 -41.652 1.00 90.38 86 THR A O 1
ATOM 625 N N . GLY A 1 87 ? 14.771 6.586 -43.656 1.00 90.62 87 GLY A N 1
ATOM 626 C CA . GLY A 1 87 ? 15.220 7.780 -44.374 1.00 90.62 87 GLY A CA 1
ATOM 627 C C . GLY A 1 87 ? 16.095 7.462 -45.587 1.00 90.62 87 GLY A C 1
ATOM 628 O O . GLY A 1 87 ? 16.526 6.315 -45.761 1.00 90.62 87 GLY A O 1
ATOM 629 N N . PRO A 1 88 ? 16.372 8.462 -46.442 1.00 90.31 88 PRO A N 1
ATOM 630 C CA . PRO A 1 88 ? 17.203 8.274 -47.627 1.00 90.31 88 PRO A CA 1
ATOM 631 C C . PRO A 1 88 ? 18.642 7.862 -47.279 1.00 90.31 88 PRO A C 1
ATOM 633 O O . PRO A 1 88 ? 19.223 7.035 -47.982 1.00 90.31 88 PRO A O 1
ATOM 636 N N . GLU A 1 89 ? 19.201 8.355 -46.172 1.00 89.19 89 GLU A N 1
ATOM 637 C CA . GLU A 1 89 ? 20.542 8.002 -45.692 1.00 89.19 89 GLU A CA 1
ATOM 638 C C . GLU A 1 89 ? 20.604 6.551 -45.203 1.00 89.19 89 GLU A C 1
ATOM 640 O O . GLU A 1 89 ? 21.539 5.823 -45.542 1.00 89.19 89 GLU A O 1
ATOM 645 N N . VAL A 1 90 ? 19.581 6.103 -44.464 1.00 93.88 90 VAL A N 1
ATOM 646 C CA . VAL A 1 90 ? 19.450 4.708 -44.009 1.00 93.88 90 VAL A CA 1
ATOM 647 C C . VAL A 1 90 ? 19.294 3.772 -45.207 1.00 93.88 90 VAL A C 1
ATOM 649 O O . VAL A 1 90 ? 19.965 2.745 -45.270 1.00 93.88 90 VAL A O 1
ATOM 652 N N . GLY A 1 91 ? 18.482 4.150 -46.198 1.00 94.69 91 GLY A N 1
ATOM 653 C CA . GLY A 1 91 ? 18.322 3.381 -47.433 1.00 94.69 91 GLY A CA 1
ATOM 654 C C . GLY A 1 91 ? 19.603 3.305 -48.272 1.00 94.69 91 GLY A C 1
ATOM 655 O O . GLY A 1 91 ? 19.895 2.264 -48.859 1.00 94.69 91 GLY A O 1
ATOM 656 N N . ALA A 1 92 ? 20.400 4.377 -48.323 1.00 94.69 92 ALA A N 1
ATOM 657 C CA . ALA A 1 92 ? 21.706 4.361 -48.982 1.00 94.69 92 ALA A CA 1
ATOM 658 C C . ALA A 1 92 ? 22.709 3.459 -48.244 1.00 94.69 92 ALA A C 1
ATOM 660 O O . ALA A 1 92 ? 23.427 2.688 -48.880 1.00 94.69 92 ALA A O 1
ATOM 661 N N . ALA A 1 93 ? 22.730 3.521 -46.911 1.00 95.88 93 ALA A N 1
ATOM 662 C CA . ALA A 1 93 ? 23.554 2.659 -46.072 1.00 95.88 93 ALA A CA 1
ATOM 663 C C . ALA A 1 93 ? 23.197 1.178 -46.249 1.00 95.88 93 ALA A C 1
ATOM 665 O O . ALA A 1 93 ? 24.091 0.352 -46.400 1.00 95.88 93 ALA A O 1
ATOM 666 N N . GLU A 1 94 ? 21.904 0.854 -46.293 1.00 95.81 94 GLU A N 1
ATOM 667 C CA . GLU A 1 94 ? 21.416 -0.512 -46.489 1.00 95.81 94 GLU A CA 1
ATOM 668 C C . GLU A 1 94 ? 21.851 -1.081 -47.846 1.00 95.81 94 GLU A C 1
ATOM 670 O O . GLU A 1 94 ? 22.354 -2.198 -47.903 1.00 95.81 94 GLU A O 1
ATOM 675 N N . LYS A 1 95 ? 21.788 -0.281 -48.920 1.00 95.81 95 LYS A N 1
ATOM 676 C CA . LYS A 1 95 ? 22.298 -0.678 -50.245 1.00 95.81 95 LYS A CA 1
ATOM 677 C C . LYS A 1 95 ? 23.804 -0.929 -50.248 1.00 95.81 95 LYS A C 1
ATOM 679 O O . LYS A 1 95 ? 24.261 -1.863 -50.900 1.00 95.81 95 LYS A O 1
ATOM 684 N N . TYR A 1 96 ? 24.587 -0.095 -49.556 1.00 96.00 96 TYR A N 1
ATOM 685 C CA . TYR A 1 96 ? 26.025 -0.336 -49.425 1.00 96.00 96 TYR A CA 1
ATOM 686 C C . TYR A 1 96 ? 26.310 -1.607 -48.630 1.00 96.00 96 TYR A C 1
ATOM 688 O O . TYR A 1 96 ? 27.190 -2.360 -49.024 1.00 96.00 96 TYR A O 1
ATOM 696 N N . LEU A 1 97 ? 25.574 -1.864 -47.546 1.00 95.88 97 LEU A N 1
ATOM 697 C CA . LEU A 1 97 ? 25.730 -3.086 -46.758 1.00 95.88 97 LEU A CA 1
ATOM 698 C C . LEU A 1 97 ? 25.374 -4.319 -47.584 1.00 95.88 97 LEU A C 1
ATOM 700 O O . LEU A 1 97 ? 26.177 -5.240 -47.638 1.00 95.88 97 LEU A O 1
ATOM 704 N N . GLU A 1 98 ? 24.237 -4.314 -48.278 1.00 95.69 98 GLU A N 1
ATOM 705 C CA . GLU A 1 98 ? 23.820 -5.413 -49.156 1.00 95.69 98 GLU A CA 1
ATOM 706 C C . GLU A 1 98 ? 24.886 -5.728 -50.215 1.00 95.69 98 GLU A C 1
ATOM 708 O O . GLU A 1 98 ? 25.197 -6.889 -50.432 1.00 95.69 98 GLU A O 1
ATOM 713 N N . ARG A 1 99 ? 25.500 -4.701 -50.818 1.00 95.12 99 ARG A N 1
ATOM 714 C CA . ARG A 1 99 ? 26.518 -4.854 -51.874 1.00 95.12 99 ARG A CA 1
ATOM 715 C C . ARG A 1 99 ? 27.941 -5.129 -51.403 1.00 95.12 99 ARG A C 1
ATOM 717 O O . ARG A 1 99 ? 28.768 -5.482 -52.224 1.00 95.12 99 ARG A O 1
ATOM 724 N N . LEU A 1 100 ? 28.269 -4.834 -50.150 1.00 94.94 100 LEU A N 1
ATOM 725 C CA . LEU A 1 100 ? 29.623 -5.016 -49.612 1.00 94.94 100 LEU A CA 1
ATOM 726 C C . LEU A 1 100 ? 29.720 -6.232 -48.686 1.00 94.94 100 LEU A C 1
ATOM 728 O O . LEU A 1 100 ? 30.791 -6.500 -48.146 1.00 94.94 100 LEU A O 1
ATOM 732 N N . THR A 1 101 ? 28.600 -6.914 -48.438 1.00 95.00 101 THR A N 1
ATOM 733 C CA . THR A 1 101 ? 28.520 -8.082 -47.549 1.00 95.00 101 THR A CA 1
ATOM 734 C C . THR A 1 101 ? 27.731 -9.247 -48.156 1.00 95.00 101 THR A C 1
ATOM 736 O O . THR A 1 101 ? 27.474 -10.233 -47.462 1.00 95.00 101 THR A O 1
ATOM 739 N N . ASP A 1 102 ? 27.356 -9.163 -49.436 1.00 93.50 102 ASP A N 1
ATOM 740 C CA . ASP A 1 102 ? 26.777 -10.275 -50.197 1.00 93.50 102 ASP A CA 1
ATOM 741 C C . ASP A 1 102 ? 27.784 -11.419 -50.368 1.00 93.50 102 ASP A C 1
ATOM 743 O O . ASP A 1 102 ? 27.438 -12.583 -50.159 1.00 93.50 102 ASP A O 1
ATOM 747 N N . GLU A 1 103 ? 29.045 -11.092 -50.644 1.00 91.12 103 GLU A N 1
ATOM 748 C CA . GLU A 1 103 ? 30.150 -12.044 -50.739 1.00 91.12 103 GLU A CA 1
ATOM 749 C C . GLU A 1 103 ? 31.229 -11.801 -49.661 1.00 91.12 103 GLU A C 1
ATOM 751 O O . GLU A 1 103 ? 31.393 -10.684 -49.167 1.00 91.12 103 GLU A O 1
ATOM 756 N N . PRO A 1 104 ? 32.015 -12.831 -49.279 1.00 89.88 104 PRO A N 1
ATOM 757 C CA . PRO A 1 104 ? 33.108 -12.685 -48.309 1.00 89.88 104 PRO A CA 1
ATOM 758 C C . PRO A 1 104 ? 34.312 -11.889 -48.850 1.00 89.88 104 PRO A C 1
ATOM 760 O O . PRO A 1 104 ? 35.293 -11.692 -48.132 1.00 89.88 104 PRO A O 1
ATOM 763 N N . LYS A 1 105 ? 34.271 -11.443 -50.112 1.00 91.12 105 LYS A N 1
ATOM 764 C CA . LYS A 1 105 ? 35.343 -10.713 -50.799 1.00 91.12 105 LYS A CA 1
ATOM 765 C C . LYS A 1 105 ? 34.768 -9.544 -51.587 1.00 91.12 105 LYS A C 1
ATOM 767 O O . LYS A 1 105 ? 33.692 -9.661 -52.155 1.00 91.12 105 LYS A O 1
ATOM 772 N N . LEU A 1 106 ? 35.529 -8.453 -51.683 1.00 90.56 106 LEU A N 1
ATOM 773 C CA . LEU A 1 106 ? 35.123 -7.279 -52.458 1.00 90.56 106 LEU A CA 1
ATOM 774 C C . LEU A 1 106 ? 35.446 -7.437 -53.944 1.00 90.56 106 LEU A C 1
ATOM 776 O O . LEU A 1 106 ? 36.604 -7.641 -54.334 1.00 90.56 106 LEU A O 1
ATOM 780 N N . SER A 1 107 ? 34.449 -7.213 -54.794 1.00 90.19 107 SER A N 1
ATOM 781 C CA . SER A 1 107 ? 34.626 -7.192 -56.241 1.00 90.19 107 SER A CA 1
ATOM 782 C C . SER A 1 107 ? 35.518 -6.027 -56.695 1.00 90.19 107 SER A C 1
ATOM 784 O O . SER A 1 107 ? 35.739 -5.022 -56.009 1.00 90.19 107 SER A O 1
ATOM 786 N N . ALA A 1 108 ? 36.053 -6.115 -57.917 1.00 85.88 108 ALA A N 1
ATOM 787 C CA . ALA A 1 108 ? 36.827 -5.018 -58.507 1.00 85.88 108 ALA A CA 1
ATOM 788 C C . ALA A 1 108 ? 36.015 -3.713 -58.656 1.00 85.88 108 ALA A C 1
ATOM 790 O O . ALA A 1 108 ? 36.608 -2.632 -58.692 1.00 85.88 108 ALA A O 1
ATOM 791 N N . ALA A 1 109 ? 34.683 -3.803 -58.743 1.00 88.38 109 ALA A N 1
ATOM 792 C CA . ALA A 1 109 ? 33.789 -2.653 -58.823 1.00 88.38 109 ALA A CA 1
ATOM 793 C C . ALA A 1 109 ? 33.534 -2.034 -57.438 1.00 88.38 109 ALA A C 1
ATOM 795 O O . ALA A 1 109 ? 33.670 -0.819 -57.290 1.00 88.38 109 ALA A O 1
ATOM 796 N N . GLU A 1 110 ? 33.259 -2.845 -56.414 1.00 90.94 110 GLU A N 1
ATOM 797 C CA . GLU A 1 110 ? 33.071 -2.377 -55.029 1.00 90.94 110 GLU A CA 1
ATOM 798 C C . GLU A 1 110 ? 34.324 -1.713 -54.466 1.00 90.94 110 GLU A C 1
ATOM 800 O O . GLU A 1 110 ? 34.240 -0.667 -53.822 1.00 90.94 110 GLU A O 1
ATOM 805 N N . ARG A 1 111 ? 35.515 -2.238 -54.795 1.00 88.75 111 ARG A N 1
ATOM 806 C CA . ARG A 1 111 ? 36.796 -1.616 -54.420 1.00 88.75 111 ARG A CA 1
ATOM 807 C C . ARG A 1 111 ? 36.926 -0.173 -54.920 1.00 88.75 111 ARG A C 1
ATOM 809 O O . ARG A 1 111 ? 37.727 0.585 -54.370 1.00 88.75 111 ARG A O 1
ATOM 816 N N . ARG A 1 112 ? 36.164 0.229 -55.950 1.00 88.50 112 ARG A N 1
ATOM 817 C CA . ARG A 1 112 ? 36.141 1.594 -56.510 1.00 88.50 112 ARG A CA 1
ATOM 818 C C . ARG A 1 112 ? 35.145 2.526 -55.824 1.00 88.50 112 ARG A C 1
ATOM 820 O O . ARG A 1 112 ? 35.159 3.714 -56.146 1.00 88.50 112 ARG A O 1
ATOM 827 N N . TYR A 1 113 ? 34.324 2.042 -54.893 1.00 93.00 113 TYR A N 1
ATOM 828 C CA . TYR A 1 113 ? 33.417 2.903 -54.142 1.00 93.00 113 TYR A CA 1
ATOM 829 C C . TYR A 1 113 ? 34.168 4.003 -53.389 1.00 93.00 113 TYR A C 1
ATOM 831 O O . TYR A 1 113 ? 35.312 3.853 -52.950 1.00 93.00 113 TYR A O 1
ATOM 839 N N . ASP A 1 114 ? 33.507 5.152 -53.280 1.00 92.56 114 ASP A N 1
ATOM 840 C CA . ASP A 1 114 ? 34.025 6.288 -52.537 1.00 92.56 114 ASP A CA 1
ATOM 841 C C . ASP A 1 114 ? 33.901 5.997 -51.040 1.00 92.56 114 ASP A C 1
ATOM 843 O O . ASP A 1 114 ? 32.805 6.020 -50.472 1.00 92.56 114 ASP A O 1
ATOM 847 N N . ARG A 1 115 ? 35.046 5.746 -50.400 1.00 94.38 115 ARG A N 1
ATOM 848 C CA . ARG A 1 115 ? 35.139 5.459 -48.967 1.00 94.38 115 ARG A CA 1
ATOM 849 C C . ARG A 1 115 ? 34.443 6.522 -48.116 1.00 94.38 115 ARG A C 1
ATOM 851 O O . ARG A 1 115 ? 33.834 6.168 -47.116 1.00 94.38 115 ARG A O 1
ATOM 858 N N . LYS A 1 116 ? 34.497 7.806 -48.498 1.00 94.94 116 LYS A N 1
ATOM 859 C CA . LYS A 1 116 ? 33.848 8.884 -47.734 1.00 94.94 116 LYS A CA 1
ATOM 860 C C . LYS A 1 116 ? 32.326 8.800 -47.824 1.00 94.94 116 LYS A C 1
ATOM 862 O O . LYS A 1 116 ? 31.651 9.072 -46.838 1.00 94.94 116 LYS A O 1
ATOM 867 N N . LYS A 1 117 ? 31.782 8.406 -48.980 1.00 94.81 117 LYS A N 1
ATOM 868 C CA . LYS A 1 117 ? 30.331 8.222 -49.155 1.00 94.81 117 LYS A CA 1
ATOM 869 C C . LYS A 1 117 ? 29.820 7.005 -48.391 1.00 94.81 117 LYS A C 1
ATOM 871 O O . LYS A 1 117 ? 28.787 7.104 -47.735 1.00 94.81 117 LYS A O 1
ATOM 876 N N . VAL A 1 118 ? 30.566 5.897 -48.435 1.00 95.62 118 VAL A N 1
ATOM 877 C CA . VAL A 1 118 ? 30.264 4.694 -47.643 1.00 95.62 118 VAL A CA 1
ATOM 878 C C . VAL A 1 118 ? 30.310 5.028 -46.150 1.00 95.62 118 VAL A C 1
ATOM 880 O O . VAL A 1 118 ? 29.358 4.746 -45.429 1.00 95.62 118 VAL A O 1
ATOM 883 N N . ASP A 1 119 ? 31.366 5.706 -45.696 1.00 96.81 119 ASP A N 1
ATOM 884 C CA . ASP A 1 119 ? 31.515 6.121 -44.301 1.00 96.81 119 ASP A CA 1
ATOM 885 C C . ASP A 1 119 ? 30.363 7.017 -43.827 1.00 96.81 119 ASP A C 1
ATOM 887 O O . ASP A 1 119 ? 29.758 6.746 -42.790 1.00 96.81 119 ASP A O 1
ATOM 891 N N . ALA A 1 120 ? 30.016 8.046 -44.604 1.00 96.56 120 ALA A N 1
ATOM 892 C CA . ALA A 1 120 ? 28.937 8.969 -44.269 1.00 96.56 120 ALA A CA 1
ATOM 893 C C . ALA A 1 120 ? 27.577 8.261 -44.165 1.00 96.56 120 ALA A C 1
ATOM 895 O O . ALA A 1 120 ? 26.859 8.465 -43.187 1.00 96.56 120 ALA A O 1
ATOM 896 N N . ALA A 1 121 ? 27.243 7.392 -45.126 1.00 96.19 121 ALA A N 1
ATOM 897 C CA . ALA A 1 121 ? 25.979 6.657 -45.121 1.00 96.19 121 ALA A CA 1
ATOM 898 C C . ALA A 1 121 ? 25.886 5.697 -43.922 1.00 96.19 121 ALA A C 1
ATOM 900 O O . ALA A 1 121 ? 24.916 5.738 -43.162 1.00 96.19 121 ALA A O 1
ATOM 901 N N . LEU A 1 122 ? 26.918 4.874 -43.697 1.00 96.81 122 LEU A N 1
ATOM 902 C CA . LEU A 1 122 ? 26.943 3.928 -42.577 1.00 96.81 122 LEU A CA 1
ATOM 903 C C . LEU A 1 122 ? 26.928 4.648 -41.219 1.00 96.81 122 LEU A C 1
ATOM 905 O O . LEU A 1 122 ? 26.247 4.200 -40.298 1.00 96.81 122 LEU A O 1
ATOM 909 N N . SER A 1 123 ? 27.626 5.782 -41.099 1.00 96.69 123 SER A N 1
ATOM 910 C CA . SER A 1 123 ? 27.595 6.628 -39.897 1.00 96.69 123 SER A CA 1
ATOM 911 C C . SER A 1 123 ? 26.201 7.165 -39.608 1.00 96.69 123 SER A C 1
ATOM 913 O O . SER A 1 123 ? 25.736 7.054 -38.477 1.00 96.69 123 SER A O 1
ATOM 915 N N . ALA A 1 124 ? 25.529 7.716 -40.623 1.00 95.94 124 ALA A N 1
ATOM 916 C CA . ALA A 1 124 ? 24.185 8.266 -40.482 1.00 95.94 124 ALA A CA 1
ATOM 917 C C . ALA A 1 124 ? 23.185 7.191 -40.024 1.00 95.94 124 ALA A C 1
ATOM 919 O O . ALA A 1 124 ? 22.387 7.422 -39.114 1.00 95.94 124 ALA A O 1
ATOM 920 N N . ARG A 1 125 ? 23.278 5.974 -40.576 1.00 96.06 125 ARG A N 1
ATOM 921 C CA . ARG A 1 125 ? 22.464 4.839 -40.121 1.00 96.06 125 ARG A CA 1
ATOM 922 C C . ARG A 1 125 ? 22.760 4.452 -38.669 1.00 96.06 125 ARG A C 1
ATOM 924 O O . ARG A 1 125 ? 21.831 4.267 -37.895 1.00 96.06 125 ARG A O 1
ATOM 931 N N . ILE A 1 126 ? 24.026 4.357 -38.269 1.00 96.81 126 ILE A N 1
ATOM 932 C CA . ILE A 1 126 ? 24.376 4.038 -36.873 1.00 96.81 126 ILE A CA 1
ATOM 933 C C . ILE A 1 126 ? 23.845 5.111 -35.915 1.00 96.81 126 ILE A C 1
ATOM 935 O O . ILE A 1 126 ? 23.340 4.773 -34.847 1.00 96.81 126 ILE A O 1
ATOM 939 N N . GLU A 1 127 ? 23.920 6.388 -36.293 1.00 95.62 127 GLU A N 1
ATOM 940 C CA . GLU A 1 127 ? 23.449 7.484 -35.446 1.00 95.62 127 GLU A CA 1
ATOM 941 C C . GLU A 1 127 ? 21.923 7.485 -35.296 1.00 95.62 127 GLU A C 1
ATOM 943 O O . GLU A 1 127 ? 21.420 7.638 -34.186 1.00 95.62 127 GLU A O 1
ATOM 948 N N . THR A 1 128 ? 21.173 7.204 -36.367 1.00 95.62 128 THR A N 1
ATOM 949 C CA . THR A 1 128 ? 19.711 7.014 -36.266 1.00 95.62 128 THR A CA 1
ATOM 950 C C . THR A 1 128 ? 19.348 5.813 -35.390 1.00 95.62 128 THR A C 1
ATOM 952 O O . THR A 1 128 ? 18.453 5.920 -34.551 1.00 95.62 128 THR A O 1
ATOM 955 N N . MET A 1 129 ? 20.080 4.695 -35.493 1.00 95.56 129 MET A N 1
ATOM 956 C CA . MET A 1 129 ? 19.877 3.543 -34.605 1.00 95.56 129 MET A CA 1
ATOM 957 C C . MET A 1 129 ? 20.190 3.875 -33.137 1.00 95.56 129 MET A C 1
ATOM 959 O O . MET A 1 129 ? 19.448 3.453 -32.253 1.00 95.56 129 MET A O 1
ATOM 963 N N . ARG A 1 130 ? 21.248 4.650 -32.865 1.00 95.50 130 ARG A N 1
ATOM 964 C CA . ARG A 1 130 ? 21.608 5.112 -31.513 1.00 95.50 130 ARG A CA 1
ATOM 965 C C . ARG A 1 130 ? 20.579 6.094 -30.947 1.00 95.50 130 ARG A C 1
ATOM 967 O O . ARG A 1 130 ? 20.267 6.042 -29.756 1.00 95.50 130 ARG A O 1
ATOM 974 N N . GLY A 1 131 ? 20.027 6.961 -31.793 1.00 94.12 131 GLY A N 1
ATOM 975 C CA . GLY A 1 131 ? 18.915 7.840 -31.437 1.00 94.12 131 GLY A CA 1
ATOM 976 C C . GLY A 1 131 ? 17.673 7.043 -31.034 1.00 94.12 131 GLY A C 1
ATOM 977 O O . GLY A 1 131 ? 17.095 7.309 -29.981 1.00 94.12 131 GLY A O 1
ATOM 978 N N . ALA A 1 132 ? 17.319 6.015 -31.812 1.00 94.25 132 ALA A N 1
ATOM 979 C CA . ALA A 1 132 ? 16.210 5.116 -31.495 1.00 94.25 132 ALA A CA 1
ATOM 980 C C . ALA A 1 132 ? 16.438 4.352 -30.177 1.00 94.25 132 ALA A C 1
ATOM 982 O O . ALA A 1 132 ? 15.553 4.318 -29.325 1.00 94.25 132 ALA A O 1
ATOM 983 N N . GLU A 1 133 ? 17.635 3.792 -29.971 1.00 94.38 133 GLU A N 1
ATOM 984 C CA . GLU A 1 133 ? 18.023 3.131 -28.715 1.00 94.38 133 GLU A CA 1
ATOM 985 C C . GLU A 1 133 ? 17.887 4.072 -27.509 1.00 94.38 133 GLU A C 1
ATOM 987 O O . GLU A 1 133 ? 17.302 3.705 -26.488 1.00 94.38 133 GLU A O 1
ATOM 992 N N . SER A 1 134 ? 18.366 5.311 -27.643 1.00 94.31 134 SER A N 1
ATOM 993 C CA . SER A 1 134 ? 18.290 6.317 -26.578 1.00 94.31 134 SER A CA 1
ATOM 994 C C . SER A 1 134 ? 16.844 6.702 -26.260 1.00 94.31 134 SER A C 1
ATOM 996 O O . SER A 1 134 ? 16.477 6.790 -25.089 1.00 94.31 134 SER A O 1
ATOM 998 N N . ALA A 1 135 ? 16.004 6.889 -27.283 1.00 91.62 135 ALA A N 1
ATOM 999 C CA . ALA A 1 135 ? 14.589 7.209 -27.107 1.00 91.62 135 ALA A CA 1
ATOM 1000 C C . ALA A 1 135 ? 13.840 6.086 -26.370 1.00 91.62 135 ALA A C 1
ATOM 1002 O O . ALA A 1 135 ? 13.145 6.354 -25.388 1.00 91.62 135 ALA A O 1
ATOM 1003 N N . LEU A 1 136 ? 14.061 4.830 -26.772 1.00 93.06 136 LEU A N 1
ATOM 1004 C CA . LEU A 1 136 ? 13.503 3.653 -26.099 1.00 93.06 136 LEU A CA 1
ATOM 1005 C C . LEU A 1 136 ? 13.991 3.541 -24.645 1.00 93.06 136 LEU A C 1
ATOM 1007 O O . LEU A 1 136 ? 13.216 3.203 -23.747 1.00 93.06 136 LEU A O 1
ATOM 1011 N N . GLY A 1 137 ? 15.262 3.859 -24.386 1.00 92.81 137 GLY A N 1
ATOM 1012 C CA . GLY A 1 137 ? 15.822 3.910 -23.034 1.00 92.81 137 GLY A CA 1
ATOM 1013 C C . GLY A 1 137 ? 15.147 4.963 -22.147 1.00 92.81 137 GLY A C 1
ATOM 1014 O O . GLY A 1 137 ? 14.779 4.682 -21.002 1.00 92.81 137 GLY A O 1
ATOM 1015 N N . VAL A 1 138 ? 14.922 6.167 -22.677 1.00 93.25 138 VAL A N 1
ATOM 1016 C CA . VAL A 1 138 ? 14.224 7.249 -21.963 1.00 93.25 138 VAL A CA 1
ATOM 1017 C C . VAL A 1 138 ? 12.767 6.878 -21.684 1.00 93.25 138 VAL A C 1
ATOM 1019 O O . VAL A 1 138 ? 12.283 7.065 -20.569 1.00 93.25 138 VAL A O 1
ATOM 1022 N N . GLU A 1 139 ? 12.064 6.300 -22.653 1.00 90.69 139 GLU A N 1
ATOM 1023 C CA . GLU A 1 139 ? 10.682 5.857 -22.461 1.00 90.69 139 GLU A CA 1
ATOM 1024 C C . GLU A 1 139 ? 10.581 4.774 -21.379 1.00 90.69 139 GLU A C 1
ATOM 1026 O O . GLU A 1 139 ? 9.747 4.863 -20.476 1.00 90.69 139 GLU A O 1
ATOM 1031 N N . ARG A 1 140 ? 11.490 3.792 -21.397 1.00 91.81 140 ARG A N 1
ATOM 1032 C CA . ARG A 1 140 ? 11.510 2.714 -20.403 1.00 91.81 140 ARG A CA 1
ATOM 1033 C C . ARG A 1 140 ? 11.810 3.221 -18.997 1.00 91.81 140 ARG A C 1
ATOM 1035 O O . ARG A 1 140 ? 11.170 2.783 -18.042 1.00 91.81 140 ARG A O 1
ATOM 1042 N N . THR A 1 141 ? 12.756 4.147 -18.854 1.00 95.19 141 THR A N 1
ATOM 1043 C CA . THR A 1 141 ? 13.056 4.757 -17.547 1.00 95.19 141 THR A CA 1
ATOM 1044 C C . THR A 1 141 ? 11.876 5.577 -17.030 1.00 95.19 141 THR A C 1
ATOM 1046 O O . THR A 1 141 ? 11.535 5.465 -15.854 1.00 95.19 141 THR A O 1
ATOM 1049 N N . LYS A 1 142 ? 11.185 6.317 -17.906 1.00 94.19 142 LYS A N 1
ATOM 1050 C CA . LYS A 1 142 ? 9.957 7.041 -17.560 1.00 94.19 142 LYS A CA 1
ATOM 1051 C C . LYS A 1 142 ? 8.838 6.098 -17.114 1.00 94.19 142 LYS A C 1
ATOM 1053 O O . LYS A 1 142 ? 8.210 6.361 -16.094 1.00 94.19 142 LYS A O 1
ATOM 1058 N N . HIS A 1 143 ? 8.620 4.996 -17.826 1.00 92.62 143 HIS A N 1
ATOM 1059 C CA . HIS A 1 143 ? 7.603 4.008 -17.466 1.00 92.62 143 HIS A CA 1
ATOM 1060 C C . HIS A 1 143 ? 7.893 3.353 -16.106 1.00 92.62 143 HIS A C 1
ATOM 1062 O O . HIS A 1 143 ? 6.996 3.203 -15.282 1.00 92.62 143 HIS A O 1
ATOM 1068 N N . LEU A 1 144 ? 9.154 3.003 -15.827 1.00 95.31 144 LEU A N 1
ATOM 1069 C CA . LEU A 1 144 ? 9.548 2.467 -14.518 1.00 95.31 144 LEU A CA 1
ATOM 1070 C C . LEU A 1 144 ? 9.381 3.493 -13.389 1.00 95.31 144 LEU A C 1
ATOM 1072 O O . LEU A 1 144 ? 8.974 3.123 -12.290 1.00 95.31 144 LEU A O 1
ATOM 1076 N N . ALA A 1 145 ? 9.674 4.770 -13.652 1.00 96.25 145 ALA A N 1
ATOM 1077 C CA . ALA A 1 145 ? 9.443 5.841 -12.689 1.00 96.25 145 ALA A CA 1
ATOM 1078 C C . ALA A 1 145 ? 7.948 6.012 -12.386 1.00 96.25 145 ALA A C 1
ATOM 1080 O O . ALA A 1 145 ? 7.583 6.087 -11.219 1.00 96.25 145 ALA A O 1
ATOM 1081 N N . GLN A 1 146 ? 7.092 5.984 -13.412 1.00 96.44 146 GLN A N 1
ATOM 1082 C CA . GLN A 1 146 ? 5.637 6.035 -13.245 1.00 96.44 146 GLN A CA 1
ATOM 1083 C C . GLN A 1 146 ? 5.120 4.861 -12.414 1.00 96.44 146 GLN A C 1
ATOM 1085 O O . GLN A 1 146 ? 4.408 5.080 -11.444 1.00 96.44 146 GLN A O 1
ATOM 1090 N N . LEU A 1 147 ? 5.551 3.635 -12.725 1.00 96.94 147 LEU A N 1
ATOM 1091 C CA . LEU A 1 147 ? 5.123 2.449 -11.983 1.00 96.94 147 LEU A CA 1
ATOM 1092 C C . LEU A 1 147 ? 5.520 2.526 -10.500 1.00 96.94 147 LEU A C 1
ATOM 1094 O O . LEU A 1 147 ? 4.727 2.206 -9.620 1.00 96.94 147 LEU A O 1
ATOM 1098 N N . ARG A 1 148 ? 6.735 3.015 -10.216 1.00 97.31 148 ARG A N 1
ATOM 1099 C CA . ARG A 1 148 ? 7.191 3.269 -8.846 1.00 97.31 148 ARG A CA 1
ATOM 1100 C C . ARG A 1 148 ? 6.334 4.331 -8.156 1.00 97.31 148 ARG A C 1
ATOM 1102 O O . ARG A 1 148 ? 5.977 4.151 -6.998 1.00 97.31 148 ARG A O 1
ATOM 1109 N N . ASP A 1 149 ? 6.057 5.444 -8.824 1.00 97.19 149 ASP A N 1
ATOM 1110 C CA . ASP A 1 149 ? 5.306 6.555 -8.236 1.00 97.19 149 ASP A CA 1
ATOM 1111 C C . ASP A 1 149 ? 3.840 6.154 -7.967 1.00 97.19 149 ASP A C 1
ATOM 1113 O O . ASP A 1 149 ? 3.293 6.500 -6.915 1.00 97.19 149 ASP A O 1
ATOM 1117 N N . ASP A 1 150 ? 3.238 5.345 -8.843 1.00 97.12 150 ASP A N 1
ATOM 1118 C CA . ASP A 1 150 ? 1.915 4.742 -8.646 1.00 97.12 150 ASP A CA 1
ATOM 1119 C C . ASP A 1 150 ? 1.908 3.786 -7.440 1.00 97.12 150 ASP A C 1
ATOM 1121 O O . ASP A 1 150 ? 1.036 3.885 -6.572 1.00 97.12 150 ASP A O 1
ATOM 1125 N N . ASP A 1 151 ? 2.911 2.907 -7.328 1.00 97.31 151 ASP A N 1
ATOM 1126 C CA . ASP A 1 151 ? 3.055 1.982 -6.196 1.00 97.31 151 ASP A CA 1
ATOM 1127 C C . ASP A 1 151 ? 3.270 2.722 -4.865 1.00 97.31 151 ASP A C 1
ATOM 1129 O O . ASP A 1 151 ? 2.679 2.362 -3.840 1.00 97.31 151 ASP A O 1
ATOM 1133 N N . VAL A 1 152 ? 4.084 3.782 -4.866 1.00 97.94 152 VAL A N 1
ATOM 1134 C CA . VAL A 1 152 ? 4.316 4.634 -3.689 1.00 97.94 152 VAL A CA 1
ATOM 1135 C C . VAL A 1 152 ? 3.031 5.350 -3.284 1.00 97.94 152 VAL A C 1
ATOM 1137 O O . VAL A 1 152 ? 2.675 5.333 -2.106 1.00 97.94 152 VAL A O 1
ATOM 1140 N N . THR A 1 153 ? 2.296 5.907 -4.245 1.00 97.38 153 THR A N 1
ATOM 1141 C CA . THR A 1 153 ? 1.013 6.575 -3.990 1.00 97.38 153 THR A CA 1
ATOM 1142 C C . THR A 1 153 ? -0.010 5.589 -3.418 1.00 97.38 153 THR A C 1
ATOM 1144 O O . THR A 1 153 ? -0.689 5.882 -2.432 1.00 97.38 153 THR A O 1
ATOM 1147 N N . ALA A 1 154 ? -0.098 4.377 -3.974 1.00 97.06 154 ALA A N 1
ATOM 1148 C CA . ALA A 1 154 ? -0.978 3.332 -3.458 1.00 97.06 154 ALA A CA 1
ATOM 1149 C C . ALA A 1 154 ? -0.604 2.914 -2.025 1.00 97.06 154 ALA A C 1
ATOM 1151 O O . ALA A 1 154 ? -1.491 2.691 -1.193 1.00 97.06 154 ALA A O 1
ATOM 1152 N N . LEU A 1 155 ? 0.693 2.820 -1.717 1.00 97.44 155 LEU A N 1
ATOM 1153 C CA . LEU A 1 155 ? 1.182 2.539 -0.369 1.00 97.44 155 LEU A CA 1
ATOM 1154 C C . LEU A 1 155 ? 0.835 3.672 0.606 1.00 97.44 155 LEU A C 1
ATOM 1156 O O . LEU A 1 155 ? 0.336 3.394 1.698 1.00 97.44 155 LEU A O 1
ATOM 1160 N N . GLU A 1 156 ? 1.042 4.927 0.211 1.00 97.50 156 GLU A N 1
ATOM 1161 C CA . GLU A 1 156 ? 0.706 6.104 1.015 1.00 97.50 156 GLU A CA 1
ATOM 1162 C C . GLU A 1 156 ? -0.788 6.134 1.358 1.00 97.50 156 GLU A C 1
ATOM 1164 O O . GLU A 1 156 ? -1.148 6.265 2.529 1.00 97.50 156 GLU A O 1
ATOM 1169 N N . ILE A 1 157 ? -1.664 5.899 0.373 1.00 98.19 157 ILE A N 1
ATOM 1170 C CA . ILE A 1 157 ? -3.117 5.824 0.583 1.00 98.19 157 ILE A CA 1
ATOM 1171 C C . ILE A 1 157 ? -3.474 4.709 1.574 1.00 98.19 157 ILE A C 1
ATOM 1173 O O . ILE A 1 157 ? -4.295 4.917 2.471 1.00 98.19 157 ILE A O 1
ATOM 1177 N N . ARG A 1 158 ? -2.861 3.524 1.453 1.00 98.00 158 ARG A N 1
ATOM 1178 C CA . ARG A 1 158 ? -3.105 2.406 2.382 1.00 98.00 158 ARG A CA 1
ATOM 1179 C C . ARG A 1 158 ? -2.664 2.748 3.803 1.00 98.00 158 ARG A C 1
ATOM 1181 O O . ARG A 1 158 ? -3.414 2.481 4.739 1.00 98.00 158 ARG A O 1
ATOM 1188 N N . ILE A 1 159 ? -1.488 3.355 3.973 1.00 97.94 159 ILE A N 1
ATOM 1189 C CA . ILE A 1 159 ? -0.985 3.792 5.285 1.00 97.94 159 ILE A CA 1
ATOM 1190 C C . ILE A 1 159 ? -1.902 4.863 5.878 1.00 97.94 159 ILE A C 1
ATOM 1192 O O . ILE A 1 159 ? -2.272 4.762 7.047 1.00 97.94 159 ILE A O 1
ATOM 1196 N N . ALA A 1 160 ? -2.318 5.850 5.082 1.00 98.06 160 ALA A N 1
ATOM 1197 C CA . ALA A 1 160 ? -3.242 6.890 5.514 1.00 98.06 160 ALA A CA 1
ATOM 1198 C C . ALA A 1 160 ? -4.583 6.294 5.969 1.00 98.06 160 ALA A C 1
ATOM 1200 O O . ALA A 1 160 ? -5.076 6.638 7.044 1.00 98.06 160 ALA A O 1
ATOM 1201 N N . LEU A 1 161 ? -5.142 5.346 5.210 1.00 98.44 161 LEU A N 1
ATOM 1202 C CA . LEU A 1 161 ? -6.384 4.657 5.561 1.00 98.44 161 LEU A CA 1
ATOM 1203 C C . LEU A 1 161 ? -6.235 3.867 6.864 1.00 98.44 161 LEU A C 1
ATOM 1205 O O . LEU A 1 161 ? -7.078 3.996 7.750 1.00 98.44 161 LEU A O 1
ATOM 1209 N N . VAL A 1 162 ? -5.145 3.108 7.027 1.00 98.44 162 VAL A N 1
ATOM 1210 C CA . VAL A 1 162 ? -4.843 2.401 8.283 1.00 98.44 162 VAL A CA 1
ATOM 1211 C C . VAL A 1 162 ? -4.728 3.385 9.448 1.00 98.44 162 VAL A C 1
ATOM 1213 O O . VAL A 1 162 ? -5.308 3.142 10.506 1.00 98.44 162 VAL A O 1
ATOM 1216 N N . GLY A 1 163 ? -4.043 4.514 9.254 1.00 98.44 163 GLY A N 1
ATOM 1217 C CA . GLY A 1 163 ? -3.930 5.577 10.250 1.00 98.44 163 GLY A CA 1
ATOM 1218 C C . GLY A 1 163 ? -5.293 6.137 10.663 1.00 98.44 163 GLY A C 1
ATOM 1219 O O . GLY A 1 163 ? -5.588 6.223 11.854 1.00 98.44 163 GLY A O 1
ATOM 1220 N N . VAL A 1 164 ? -6.163 6.444 9.697 1.00 98.50 164 VAL A N 1
ATOM 1221 C CA . VAL A 1 164 ? -7.534 6.915 9.954 1.00 98.50 164 VAL A CA 1
ATOM 1222 C C . VAL A 1 164 ? -8.356 5.850 10.681 1.00 98.50 164 VAL A C 1
ATOM 1224 O O . VAL A 1 164 ? -8.995 6.161 11.685 1.00 98.50 164 VAL A O 1
ATOM 1227 N N . CYS A 1 165 ? -8.317 4.591 10.239 1.00 98.50 165 CYS A N 1
ATOM 1228 C CA . CYS A 1 165 ? -9.010 3.491 10.909 1.00 98.50 165 CYS A CA 1
ATOM 1229 C C . CYS A 1 165 ? -8.542 3.319 12.358 1.00 98.50 165 CYS A C 1
ATOM 1231 O O . CYS A 1 165 ? -9.373 3.117 13.243 1.00 98.50 165 CYS A O 1
ATOM 1233 N N . LEU A 1 166 ? -7.239 3.443 12.621 1.00 98.31 166 LEU A N 1
ATOM 1234 C CA . LEU A 1 166 ? -6.685 3.369 13.970 1.00 98.31 166 LEU A CA 1
ATOM 1235 C C . LEU A 1 166 ? -7.150 4.546 14.835 1.00 98.31 166 LEU A C 1
ATOM 1237 O O . LEU A 1 166 ? -7.565 4.332 15.972 1.00 98.31 166 LEU A O 1
ATOM 1241 N N . LEU A 1 167 ? -7.159 5.770 14.300 1.00 98.31 167 LEU A N 1
ATOM 1242 C CA . LEU A 1 167 ? -7.688 6.940 15.008 1.00 98.31 167 LEU A CA 1
ATOM 1243 C C . LEU A 1 167 ? -9.177 6.789 15.334 1.00 98.31 167 LEU A C 1
ATOM 1245 O O . LEU A 1 167 ? -9.590 7.088 16.454 1.00 98.31 167 LEU A O 1
ATOM 1249 N N . VAL A 1 168 ? -9.977 6.279 14.394 1.00 98.44 168 VAL A N 1
ATOM 1250 C CA . VAL A 1 168 ? -11.398 5.985 14.624 1.00 98.44 168 VAL A CA 1
ATOM 1251 C C . VAL A 1 168 ? -11.555 4.905 15.692 1.00 98.44 168 VAL A C 1
ATOM 1253 O O . VAL A 1 168 ? -12.334 5.092 16.624 1.00 98.44 168 VAL A O 1
ATOM 1256 N N . ALA A 1 169 ? -10.796 3.809 15.614 1.00 98.12 169 ALA A N 1
ATOM 1257 C CA . ALA A 1 169 ? -10.844 2.735 16.603 1.00 98.12 169 ALA A CA 1
ATOM 1258 C C . ALA A 1 169 ? -10.486 3.238 18.010 1.00 98.12 169 ALA A C 1
ATOM 1260 O O . ALA A 1 169 ? -11.203 2.945 18.966 1.00 98.12 169 ALA A O 1
ATOM 1261 N N . VAL A 1 170 ? -9.433 4.053 18.136 1.00 97.75 170 VAL A N 1
ATOM 1262 C CA . VAL A 1 170 ? -9.048 4.703 19.398 1.00 97.75 170 VAL A CA 1
ATOM 1263 C C . VAL A 1 170 ? -10.145 5.651 19.883 1.00 97.75 170 VAL A C 1
ATOM 1265 O O . VAL A 1 170 ? -10.508 5.611 21.058 1.00 97.75 170 VAL A O 1
ATOM 1268 N N . GLY A 1 171 ? -10.716 6.468 18.995 1.00 97.50 171 GLY A N 1
ATOM 1269 C CA . GLY A 1 171 ? -11.808 7.385 19.323 1.00 97.50 171 GLY A CA 1
ATOM 1270 C C . GLY A 1 171 ? -13.047 6.656 19.847 1.00 97.50 171 GLY A C 1
ATOM 1271 O O . GLY A 1 171 ? -13.598 7.036 20.882 1.00 97.50 171 GLY A O 1
ATOM 1272 N N . VAL A 1 172 ? -13.443 5.564 19.188 1.00 96.44 172 VAL A N 1
ATOM 1273 C CA . VAL A 1 172 ? -14.558 4.711 19.618 1.00 96.44 172 VAL A CA 1
ATOM 1274 C C . VAL A 1 172 ? -14.238 4.033 20.947 1.00 96.44 172 VAL A C 1
ATOM 1276 O O . VAL A 1 172 ? -15.052 4.115 21.862 1.00 96.44 172 VAL A O 1
ATOM 1279 N N . ALA A 1 173 ? -13.059 3.426 21.101 1.00 95.25 173 ALA A N 1
ATOM 1280 C CA . ALA A 1 173 ? -12.652 2.760 22.339 1.00 95.25 173 ALA A CA 1
ATOM 1281 C C . ALA A 1 173 ? -12.600 3.727 23.535 1.00 95.25 173 ALA A C 1
ATOM 1283 O O . ALA A 1 173 ? -13.049 3.403 24.633 1.00 95.25 173 ALA A O 1
ATOM 1284 N N . MET A 1 174 ? -12.094 4.945 23.333 1.00 93.25 174 MET A N 1
ATOM 1285 C CA . MET A 1 174 ? -12.072 5.968 24.377 1.00 93.25 174 MET A CA 1
ATOM 1286 C C . MET A 1 174 ? -13.483 6.486 24.689 1.00 93.25 174 MET A C 1
ATOM 1288 O O . MET A 1 174 ? -13.822 6.691 25.859 1.00 93.25 174 MET A O 1
ATOM 1292 N N . GLY A 1 175 ? -14.328 6.645 23.666 1.00 90.75 175 GLY A N 1
ATOM 1293 C CA . GLY A 1 175 ? -15.740 6.987 23.821 1.00 90.75 175 GLY A CA 1
ATOM 1294 C C . GLY A 1 175 ? -16.502 5.946 24.644 1.00 90.75 175 GLY A C 1
ATOM 1295 O O . GLY A 1 175 ? -17.162 6.302 25.625 1.00 90.75 175 GLY A O 1
ATOM 1296 N N . THR A 1 176 ? -16.358 4.660 24.311 1.00 89.19 176 THR A N 1
ATOM 1297 C CA . THR A 1 176 ? -17.003 3.559 25.040 1.00 89.19 176 THR A CA 1
ATOM 1298 C C . THR A 1 176 ? -16.473 3.456 26.464 1.00 89.19 176 THR A C 1
ATOM 1300 O O . THR A 1 176 ? -17.274 3.457 27.401 1.00 89.19 176 T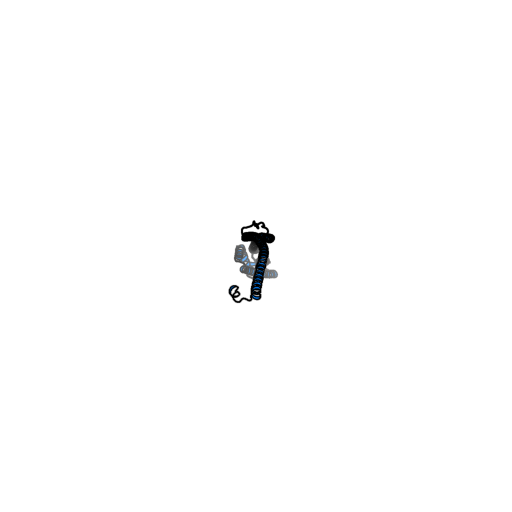HR A O 1
ATOM 1303 N N . ALA A 1 177 ? -15.151 3.493 26.663 1.00 87.81 177 ALA A N 1
ATOM 1304 C CA . ALA A 1 177 ? -14.543 3.469 27.990 1.00 87.81 177 ALA A CA 1
ATOM 1305 C C . ALA A 1 177 ? -15.078 4.600 28.881 1.00 87.81 177 ALA A C 1
ATOM 1307 O O . ALA A 1 177 ? -15.482 4.356 30.022 1.00 87.81 177 ALA A O 1
ATOM 1308 N N . ARG A 1 178 ? -15.158 5.833 28.364 1.00 86.81 178 ARG A N 1
ATOM 1309 C CA . ARG A 1 178 ? -15.696 6.976 29.116 1.00 86.81 178 ARG A CA 1
ATOM 1310 C C . ARG A 1 178 ? -17.193 6.839 29.400 1.00 86.81 178 ARG A C 1
ATOM 1312 O O . ARG A 1 178 ? -17.623 7.214 30.492 1.00 86.81 178 ARG A O 1
ATOM 1319 N N . SER A 1 179 ? -17.961 6.301 28.451 1.00 85.94 179 SER A N 1
ATOM 1320 C CA . SER A 1 179 ? -19.407 6.093 28.599 1.00 85.94 179 SER A CA 1
ATOM 1321 C C . SER A 1 179 ? -19.766 5.010 29.619 1.00 85.94 179 SER A C 1
ATOM 1323 O O . SER A 1 179 ? -20.798 5.131 30.261 1.00 85.94 179 SER A O 1
ATOM 1325 N N . LEU A 1 180 ? -18.906 4.006 29.828 1.00 87.81 180 LEU A N 1
ATOM 1326 C CA . LEU A 1 180 ? -19.160 2.905 30.765 1.00 87.81 180 LEU A CA 1
ATOM 1327 C C . LEU A 1 180 ? -18.531 3.141 32.144 1.00 87.81 180 LEU A C 1
ATOM 1329 O O . LEU A 1 180 ? -19.156 2.900 33.174 1.00 87.81 180 LEU A O 1
ATOM 1333 N N . THR A 1 181 ? -17.298 3.650 32.192 1.00 87.06 181 THR A N 1
ATOM 1334 C CA . THR A 1 181 ? -16.520 3.695 33.443 1.00 87.06 181 THR A CA 1
ATOM 1335 C C . THR A 1 181 ? -17.081 4.713 34.433 1.00 87.06 181 THR A C 1
ATOM 1337 O O . THR A 1 181 ? -17.154 4.441 35.631 1.00 87.06 181 THR A O 1
ATOM 1340 N N . ARG A 1 182 ? -17.504 5.892 33.952 1.00 85.56 182 ARG A N 1
ATOM 1341 C CA . ARG A 1 182 ? -18.050 6.948 34.820 1.00 85.56 182 ARG A CA 1
ATOM 1342 C C . ARG A 1 182 ? -19.363 6.529 35.496 1.00 85.56 182 ARG A C 1
ATOM 1344 O O . ARG A 1 182 ? -19.416 6.621 36.722 1.00 85.56 182 ARG A O 1
ATOM 1351 N N . PRO A 1 183 ? -20.399 6.065 34.768 1.00 87.06 183 PRO A N 1
ATOM 1352 C CA . PRO A 1 183 ? -21.653 5.668 35.404 1.00 87.06 183 PRO A CA 1
ATOM 1353 C C . PRO A 1 183 ? -21.490 4.466 36.336 1.00 87.06 183 PRO A C 1
ATOM 1355 O O . PRO A 1 183 ? -22.043 4.476 37.432 1.00 87.06 183 PRO A O 1
ATOM 1358 N N . LEU A 1 184 ? -20.673 3.473 35.959 1.00 88.81 184 LEU A N 1
ATOM 1359 C CA . LEU A 1 184 ? -20.390 2.319 36.818 1.00 88.81 184 LEU A CA 1
ATOM 1360 C C . LEU A 1 184 ? -19.685 2.723 38.116 1.00 88.81 184 LEU A C 1
ATOM 1362 O O . LEU A 1 184 ? -20.024 2.209 39.179 1.00 88.81 184 LEU A O 1
ATOM 1366 N N . ALA A 1 185 ? -18.741 3.668 38.061 1.00 88.69 185 ALA A N 1
ATOM 1367 C CA . ALA A 1 185 ? -18.100 4.191 39.263 1.00 88.69 185 ALA A CA 1
ATOM 1368 C C . ALA A 1 185 ? -19.104 4.917 40.175 1.00 88.69 185 ALA A C 1
ATOM 1370 O O . ALA A 1 185 ? -19.106 4.675 41.382 1.00 88.69 185 ALA A O 1
ATOM 1371 N N . VAL A 1 186 ? -19.983 5.753 39.606 1.00 89.69 186 VAL A N 1
ATOM 1372 C CA . VAL A 1 186 ? -21.041 6.455 40.357 1.00 89.69 186 VAL A CA 1
ATOM 1373 C C . VAL A 1 186 ? -22.005 5.465 41.003 1.00 89.69 186 VAL A C 1
ATOM 1375 O O . VAL A 1 186 ? -22.316 5.618 42.181 1.00 89.69 186 VAL A O 1
ATOM 1378 N N . LEU A 1 187 ? -22.432 4.432 40.274 1.00 89.44 187 LEU A N 1
ATOM 1379 C CA . LEU A 1 187 ? -23.280 3.374 40.816 1.00 89.44 187 LEU A CA 1
ATOM 1380 C C . LEU A 1 187 ? -22.573 2.622 41.941 1.00 89.44 187 LEU A C 1
ATOM 1382 O O . LEU A 1 187 ? -23.147 2.506 43.013 1.00 89.44 187 LEU A O 1
ATOM 1386 N N . ARG A 1 188 ? -21.319 2.190 41.747 1.00 90.88 188 ARG A N 1
ATOM 1387 C CA . ARG A 1 188 ? -20.555 1.443 42.759 1.00 90.88 188 ARG A CA 1
ATOM 1388 C C . ARG A 1 188 ? -20.385 2.235 44.055 1.00 90.88 188 ARG A C 1
ATOM 1390 O O . ARG A 1 188 ? -20.612 1.704 45.136 1.00 90.88 188 ARG A O 1
ATOM 1397 N N . LEU A 1 189 ? -19.957 3.492 43.949 1.00 89.12 189 LEU A N 1
ATOM 1398 C CA . LEU A 1 189 ? -19.738 4.367 45.105 1.00 89.12 189 LEU A CA 1
ATOM 1399 C C . LEU A 1 189 ? -21.067 4.777 45.753 1.00 89.12 189 LEU A C 1
ATOM 1401 O O . LEU A 1 189 ? -21.184 4.767 46.975 1.00 89.12 189 LEU A O 1
ATOM 1405 N N . GLY A 1 190 ? -22.073 5.107 44.941 1.00 87.19 190 GLY A N 1
ATOM 1406 C CA . GLY A 1 190 ? -23.393 5.522 45.404 1.00 87.19 190 GLY A CA 1
ATOM 1407 C C . GLY A 1 190 ? -24.157 4.399 46.101 1.00 87.19 190 GLY A C 1
ATOM 1408 O O . GLY A 1 190 ? -24.698 4.617 47.180 1.00 87.19 190 GLY A O 1
ATOM 1409 N N . SER A 1 191 ? -24.164 3.190 45.536 1.00 87.25 191 SER A N 1
ATOM 1410 C CA . SER A 1 191 ? -24.847 2.040 46.136 1.00 87.25 191 SER A CA 1
ATOM 1411 C C . SER A 1 191 ? -24.150 1.567 47.408 1.00 87.25 191 SER A C 1
ATOM 1413 O O . SER A 1 191 ? -24.828 1.254 48.380 1.00 87.25 191 SER A O 1
ATOM 1415 N N . ALA A 1 192 ? -22.810 1.557 47.435 1.00 87.44 192 ALA A N 1
ATOM 1416 C CA . ALA A 1 192 ? -22.052 1.232 48.644 1.00 87.44 192 ALA A CA 1
ATOM 1417 C C . ALA A 1 192 ? -22.378 2.210 49.782 1.00 87.44 192 ALA A C 1
ATOM 1419 O O . ALA A 1 192 ? -22.615 1.791 50.913 1.00 87.44 192 ALA A O 1
ATOM 1420 N N . ARG A 1 193 ? -22.468 3.507 49.467 1.00 85.25 193 ARG A N 1
ATOM 1421 C CA . ARG A 1 193 ? -22.883 4.532 50.424 1.00 85.25 193 ARG A CA 1
ATOM 1422 C C . ARG A 1 193 ? -24.296 4.265 50.966 1.00 85.25 193 ARG A C 1
ATOM 1424 O O . ARG A 1 193 ? -24.465 4.194 52.180 1.00 85.25 193 ARG A O 1
ATOM 1431 N N . LEU A 1 194 ? -25.283 4.042 50.091 1.00 84.12 194 LEU A N 1
ATOM 1432 C CA . LEU A 1 194 ? -26.669 3.756 50.500 1.00 84.12 194 LEU A CA 1
ATOM 1433 C C . LEU A 1 194 ? -26.820 2.463 51.318 1.00 84.12 194 LEU A C 1
ATOM 1435 O O . LEU A 1 194 ? -27.759 2.347 52.096 1.00 84.12 194 LEU A O 1
ATOM 1439 N N . ALA A 1 195 ? -25.923 1.491 51.138 1.00 82.19 195 ALA A N 1
ATOM 1440 C CA . ALA A 1 195 ? -25.959 0.225 51.865 1.00 82.19 195 ALA A CA 1
ATOM 1441 C C . ALA A 1 195 ? -25.374 0.306 53.286 1.00 82.19 195 ALA A C 1
ATOM 1443 O O . ALA A 1 195 ? -25.660 -0.566 54.102 1.00 82.19 195 ALA A O 1
ATOM 1444 N N . THR A 1 196 ? -24.532 1.303 53.576 1.00 79.31 196 THR A N 1
ATOM 1445 C CA . THR A 1 196 ? -23.739 1.329 54.819 1.00 79.31 196 THR A CA 1
ATOM 1446 C C . THR A 1 196 ? -24.458 2.036 55.969 1.00 79.31 196 THR A C 1
ATOM 1448 O O . THR A 1 196 ? -24.281 1.643 57.119 1.00 79.31 196 THR A O 1
ATOM 1451 N N . GLU A 1 197 ? -25.296 3.041 55.691 1.00 68.12 197 GLU A N 1
ATOM 1452 C CA . GLU A 1 197 ? -26.018 3.775 56.740 1.00 68.12 197 GLU A CA 1
ATOM 1453 C C . GLU A 1 197 ? -27.541 3.619 56.597 1.00 68.12 197 GLU A C 1
ATOM 1455 O O . GLU A 1 197 ? -28.073 3.915 55.525 1.00 68.12 197 GLU A O 1
ATOM 1460 N N . PRO A 1 198 ? -28.260 3.215 57.666 1.00 60.38 198 PRO A N 1
ATOM 1461 C CA . PRO A 1 198 ? -29.722 3.097 57.657 1.00 60.38 198 PRO A CA 1
ATOM 1462 C C . PRO A 1 198 ? -30.458 4.446 57.627 1.00 60.38 198 PRO A C 1
ATOM 1464 O O . PRO A 1 198 ? -31.675 4.475 57.452 1.00 60.38 198 PRO A O 1
ATOM 1467 N N . ALA A 1 199 ? -29.746 5.552 57.862 1.00 63.19 199 ALA A N 1
ATOM 1468 C CA . ALA A 1 199 ? -30.320 6.889 57.860 1.00 63.19 199 ALA A CA 1
ATOM 1469 C C . ALA A 1 199 ? -30.708 7.322 56.431 1.00 63.19 199 ALA A C 1
ATOM 1471 O O . ALA A 1 199 ? -30.071 6.888 55.468 1.00 63.19 199 ALA A O 1
ATOM 1472 N N . PRO A 1 200 ? -31.729 8.185 56.265 1.00 62.19 200 PRO A N 1
ATOM 1473 C CA . PRO A 1 200 ? -32.102 8.711 54.957 1.00 62.19 200 PRO A CA 1
ATOM 1474 C C . PRO A 1 200 ? -30.942 9.529 54.380 1.00 62.19 200 PRO A C 1
ATOM 1476 O O . PRO A 1 200 ? -30.642 10.630 54.840 1.00 62.19 200 PRO A O 1
ATOM 1479 N N . GLN A 1 201 ? -30.271 8.966 53.379 1.00 71.81 201 GLN A N 1
ATOM 1480 C CA . GLN A 1 201 ? -29.142 9.592 52.701 1.00 71.81 201 GLN A CA 1
ATOM 1481 C C . GLN A 1 201 ? -29.579 10.281 51.408 1.00 71.81 201 GLN A C 1
ATOM 1483 O O . GLN A 1 201 ? -30.624 9.978 50.829 1.00 71.81 201 GLN A O 1
ATOM 1488 N N . GLU A 1 202 ? -28.745 11.201 50.917 1.00 77.00 202 GLU A N 1
ATOM 1489 C CA . GLU A 1 202 ? -29.008 11.860 49.641 1.00 77.00 202 GLU A CA 1
ATOM 1490 C C . GLU A 1 202 ? -29.041 10.850 48.474 1.00 77.00 202 GLU A C 1
ATOM 1492 O O . GLU A 1 202 ? -28.115 10.030 48.335 1.00 77.00 202 GLU A O 1
ATOM 1497 N N . PRO A 1 203 ? -30.056 10.949 47.585 1.00 80.25 203 PRO A N 1
ATOM 1498 C CA . PRO A 1 203 ? -30.154 10.120 46.392 1.00 80.25 203 PRO A CA 1
ATOM 1499 C C . PRO A 1 203 ? -28.883 10.184 45.546 1.00 80.25 203 PRO A C 1
ATOM 1501 O O . PRO A 1 203 ? -28.216 11.218 45.448 1.00 80.25 203 PRO A O 1
ATOM 1504 N N . ILE A 1 204 ? -28.564 9.087 44.864 1.00 84.38 204 ILE A N 1
ATOM 1505 C CA . ILE A 1 204 ? -27.452 9.053 43.916 1.00 84.38 204 ILE A CA 1
ATOM 1506 C C . ILE A 1 204 ? -27.792 10.005 42.765 1.00 84.38 204 ILE A C 1
ATOM 1508 O O . ILE A 1 204 ? -28.732 9.766 42.005 1.00 84.38 204 ILE A O 1
ATOM 1512 N N . ARG A 1 205 ? -27.030 11.094 42.632 1.00 81.38 205 ARG A N 1
ATOM 1513 C CA . ARG A 1 205 ? -27.146 12.031 41.511 1.00 81.38 205 ARG A CA 1
ATOM 1514 C C . ARG A 1 205 ? -26.173 11.639 40.408 1.00 81.38 205 ARG A C 1
ATOM 1516 O O . ARG A 1 205 ? -24.971 11.532 40.641 1.00 81.38 205 ARG A O 1
ATOM 1523 N N . PHE A 1 206 ? -26.696 11.470 39.201 1.00 82.75 206 PHE A N 1
ATOM 1524 C CA . PHE A 1 206 ? -25.908 11.243 37.997 1.00 82.75 206 PHE A CA 1
ATOM 1525 C C . PHE A 1 206 ? -26.174 12.375 37.001 1.00 82.75 206 PHE A C 1
ATOM 1527 O O . PHE A 1 206 ? -27.304 12.572 36.572 1.00 82.75 206 PHE A O 1
ATOM 1534 N N . THR A 1 207 ? -25.132 13.134 36.657 1.00 76.69 207 THR A N 1
ATOM 1535 C CA . THR A 1 207 ? -25.179 14.294 35.743 1.00 76.69 207 THR A CA 1
ATOM 1536 C C . THR A 1 207 ? -24.636 13.955 34.349 1.00 76.69 207 THR A C 1
ATOM 1538 O O . THR A 1 207 ? -23.990 14.776 33.700 1.00 76.69 207 THR A O 1
ATOM 1541 N N . GLY A 1 208 ? -24.830 12.708 33.908 1.00 78.00 208 GLY A N 1
ATOM 1542 C CA . GLY A 1 208 ? -24.421 12.233 32.586 1.00 78.00 208 GLY A CA 1
ATOM 1543 C C . GLY A 1 208 ? -25.579 12.139 31.590 1.00 78.00 208 GLY A C 1
ATOM 1544 O O . GLY A 1 208 ? -26.620 12.765 31.762 1.00 78.00 208 GLY A O 1
ATOM 1545 N N . ARG A 1 209 ? -25.372 11.359 30.523 1.00 78.81 209 ARG A N 1
ATOM 1546 C CA . ARG A 1 209 ? -26.369 11.109 29.472 1.00 78.81 209 ARG A CA 1
ATOM 1547 C C . ARG A 1 209 ? -27.562 10.333 30.039 1.00 78.81 209 ARG A C 1
ATOM 1549 O O . ARG A 1 209 ? -27.359 9.424 30.833 1.00 78.81 209 AR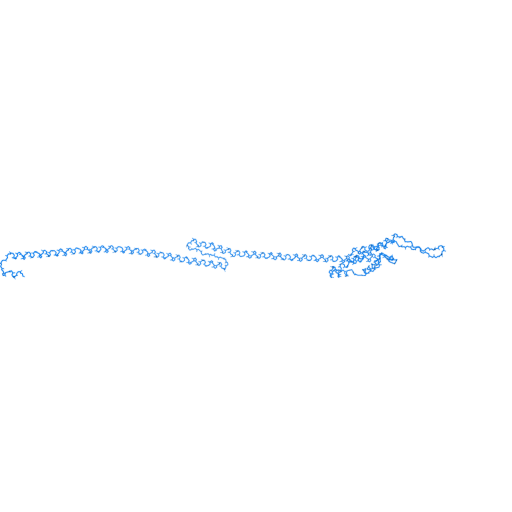G A O 1
ATOM 1556 N N . ASP A 1 210 ? -28.779 10.664 29.613 1.00 82.94 210 ASP A N 1
ATOM 1557 C CA . ASP A 1 210 ? -29.985 9.927 30.015 1.00 82.94 210 ASP A CA 1
ATOM 1558 C C . ASP A 1 210 ? -30.098 8.609 29.229 1.00 82.94 210 ASP A C 1
ATOM 1560 O O . ASP A 1 210 ? -30.821 8.507 28.244 1.00 82.94 210 ASP A O 1
ATOM 1564 N N . ASP A 1 211 ? -29.278 7.632 29.613 1.00 85.56 211 ASP A N 1
ATOM 1565 C CA . ASP A 1 211 ? -29.236 6.284 29.048 1.00 85.56 211 ASP A CA 1
ATOM 1566 C C . ASP A 1 211 ? -29.601 5.216 30.098 1.00 85.56 211 ASP A C 1
ATOM 1568 O O . ASP A 1 211 ? -30.071 5.526 31.197 1.00 85.56 211 ASP A O 1
ATOM 1572 N N . GLU A 1 212 ? -29.386 3.941 29.763 1.00 87.75 212 GLU A N 1
ATOM 1573 C CA . GLU A 1 212 ? -29.652 2.785 30.631 1.00 87.75 212 GLU A CA 1
ATOM 1574 C C . GLU A 1 212 ? -29.051 2.955 32.041 1.00 87.75 212 GLU A C 1
ATOM 1576 O O . GLU A 1 212 ? -29.664 2.573 33.038 1.00 87.75 212 GLU A O 1
ATOM 1581 N N . PHE A 1 213 ? -27.880 3.596 32.176 1.00 87.88 213 PHE A N 1
ATOM 1582 C CA . PHE A 1 213 ? -27.274 3.817 33.491 1.00 87.88 213 PHE A CA 1
ATOM 1583 C C . PHE A 1 213 ? -28.039 4.850 34.316 1.00 87.88 213 PHE A C 1
ATOM 1585 O O . PHE A 1 213 ? -28.192 4.672 35.526 1.00 87.88 213 PHE A O 1
ATOM 1592 N N . ALA A 1 214 ? -28.546 5.911 33.686 1.00 87.12 214 ALA A N 1
ATOM 1593 C CA . ALA A 1 214 ? -29.401 6.882 34.361 1.00 87.12 214 ALA A CA 1
ATOM 1594 C C . ALA A 1 214 ? -30.704 6.224 34.844 1.00 87.12 214 ALA A C 1
ATOM 1596 O O . ALA A 1 214 ? -31.166 6.504 35.954 1.00 87.12 214 ALA A O 1
ATOM 1597 N N . GLN A 1 215 ? -31.259 5.293 34.061 1.00 90.25 215 GLN A N 1
ATOM 1598 C CA . GLN A 1 215 ? -32.416 4.498 34.469 1.00 90.25 215 GLN A CA 1
ATOM 1599 C C . GLN A 1 215 ? -32.107 3.596 35.672 1.00 90.25 215 GLN A C 1
ATOM 1601 O O . GLN A 1 215 ? -32.884 3.592 36.628 1.00 90.25 215 GLN A O 1
ATOM 1606 N N . VAL A 1 216 ? -30.956 2.912 35.685 1.00 90.56 216 VAL A N 1
ATOM 1607 C CA . VAL A 1 216 ? -30.519 2.097 36.834 1.00 90.56 216 VAL A CA 1
ATOM 1608 C C . VAL A 1 216 ? -30.341 2.956 38.092 1.00 90.56 216 VAL A C 1
ATOM 1610 O O . VAL A 1 216 ? -30.797 2.577 39.172 1.00 90.56 216 VAL A O 1
ATOM 1613 N N . VAL A 1 217 ? -29.745 4.148 37.974 1.00 89.94 217 VAL A N 1
ATOM 1614 C CA . VAL A 1 217 ? -29.622 5.094 39.099 1.00 89.94 217 VAL A CA 1
ATOM 1615 C C . VAL A 1 217 ? -31.004 5.474 39.647 1.00 89.94 217 VAL A C 1
ATOM 1617 O O . VAL A 1 217 ? -31.210 5.448 40.862 1.00 89.94 217 VAL A O 1
ATOM 1620 N N . ARG A 1 218 ? -31.979 5.771 38.774 1.00 89.31 218 ARG A N 1
ATOM 1621 C CA . ARG A 1 218 ? -33.363 6.064 39.188 1.00 89.31 218 ARG A CA 1
ATOM 1622 C C . ARG A 1 218 ? -34.015 4.881 39.902 1.00 89.31 218 ARG A C 1
ATOM 1624 O O . ARG A 1 218 ? -34.632 5.090 40.943 1.00 89.31 218 ARG A O 1
ATOM 1631 N N . SER A 1 219 ? -33.855 3.656 39.395 1.00 91.31 219 SER A N 1
ATOM 1632 C CA . SER A 1 219 ? -34.424 2.467 40.043 1.00 91.31 219 SER A CA 1
ATOM 1633 C C . SER A 1 219 ? -33.791 2.181 41.405 1.00 91.31 219 SER A C 1
ATOM 1635 O O . SER A 1 219 ? -34.507 1.835 42.340 1.00 91.31 219 SER A O 1
ATOM 1637 N N . VAL A 1 220 ? -32.475 2.380 41.550 1.00 90.56 220 VAL A N 1
ATOM 1638 C CA . VAL A 1 220 ? -31.781 2.224 42.840 1.00 90.56 220 VAL A CA 1
ATOM 1639 C C . VAL A 1 220 ? -32.273 3.265 43.846 1.00 90.56 220 VAL A C 1
ATOM 1641 O O . VAL A 1 220 ? -32.578 2.918 44.984 1.00 90.56 220 VAL A O 1
ATOM 1644 N N . ASN A 1 221 ? -32.425 4.524 43.425 1.00 89.38 221 ASN A N 1
ATOM 1645 C CA . ASN A 1 221 ? -32.967 5.579 44.283 1.00 89.38 221 ASN A CA 1
ATOM 1646 C C . ASN A 1 221 ? -34.420 5.295 44.702 1.00 89.38 221 ASN A C 1
ATOM 1648 O O . ASN A 1 221 ? -34.763 5.478 45.868 1.00 89.38 221 ASN A O 1
ATOM 1652 N N . ALA A 1 222 ? -35.263 4.815 43.781 1.00 89.56 222 ALA A N 1
ATOM 1653 C CA . ALA A 1 222 ? -36.641 4.431 44.089 1.00 89.56 222 ALA A CA 1
ATOM 1654 C C . ALA A 1 222 ? -36.699 3.262 45.086 1.00 89.56 222 ALA A C 1
ATOM 1656 O O . ALA A 1 222 ? -37.460 3.310 46.052 1.00 89.56 222 ALA A O 1
ATOM 1657 N N . LEU A 1 223 ? -35.850 2.245 44.898 1.00 88.81 223 LEU A N 1
ATOM 1658 C CA . LEU A 1 223 ? -35.743 1.110 45.813 1.00 88.81 223 LEU A CA 1
ATOM 1659 C C . LEU A 1 223 ? -35.298 1.548 47.213 1.00 88.81 223 LEU A C 1
ATOM 1661 O O . LEU A 1 223 ? -35.888 1.112 48.199 1.00 88.81 223 LEU A O 1
ATOM 1665 N N . HIS A 1 224 ? -34.302 2.434 47.307 1.00 86.75 224 HIS A N 1
ATOM 1666 C CA . HIS A 1 224 ? -33.870 2.995 48.587 1.00 86.75 224 HIS A CA 1
ATOM 1667 C C . HIS A 1 224 ? -34.994 3.791 49.266 1.00 86.75 224 HIS A C 1
ATOM 1669 O O . HIS A 1 224 ? -35.225 3.616 50.459 1.00 86.75 224 HIS A O 1
ATOM 1675 N N . GLY A 1 225 ? -35.753 4.593 48.509 1.00 86.50 225 GLY A N 1
ATOM 1676 C CA . GLY A 1 225 ? -36.921 5.307 49.031 1.00 86.50 225 GLY A CA 1
ATOM 1677 C C . GLY A 1 225 ? -37.998 4.369 49.588 1.00 86.50 225 GLY A C 1
ATOM 1678 O O . GLY A 1 225 ? -38.518 4.602 50.678 1.00 86.50 225 GLY A O 1
ATOM 1679 N N . HIS A 1 226 ? -38.295 3.267 48.891 1.00 88.19 226 HIS A N 1
ATOM 1680 C CA . HIS A 1 226 ? -39.220 2.245 49.392 1.00 88.19 226 HIS A CA 1
ATOM 1681 C C . HIS A 1 226 ? -38.693 1.548 50.653 1.00 88.19 226 HIS A C 1
ATOM 1683 O O . HIS A 1 226 ? -39.461 1.325 51.587 1.00 88.19 226 HIS A O 1
ATOM 1689 N N . ALA A 1 227 ? -37.398 1.223 50.699 1.00 87.19 227 ALA A N 1
ATOM 1690 C CA . ALA A 1 227 ? -36.777 0.615 51.871 1.00 87.19 227 ALA A CA 1
ATOM 1691 C C . ALA A 1 227 ? -36.841 1.551 53.088 1.00 87.19 227 ALA A C 1
ATOM 1693 O O . ALA A 1 227 ? -37.270 1.121 54.153 1.00 87.19 227 ALA A O 1
ATOM 1694 N N . ALA A 1 228 ? -36.510 2.835 52.919 1.00 86.25 228 ALA A N 1
ATOM 1695 C CA . ALA A 1 228 ? -36.608 3.836 53.981 1.00 86.25 228 ALA A CA 1
ATOM 1696 C C . ALA A 1 228 ? -38.043 3.958 54.526 1.00 86.25 228 ALA A C 1
ATOM 1698 O O . ALA A 1 228 ? -38.246 3.910 55.739 1.00 86.25 228 ALA A O 1
ATOM 1699 N N . ALA A 1 229 ? -39.045 4.013 53.641 1.00 86.56 229 ALA A N 1
ATOM 1700 C CA . ALA A 1 229 ? -40.453 4.066 54.036 1.00 86.56 229 ALA A CA 1
ATOM 1701 C C . ALA A 1 229 ? -40.918 2.802 54.787 1.00 86.56 229 ALA A C 1
ATOM 1703 O O . ALA A 1 229 ? -41.749 2.882 55.692 1.00 86.56 229 ALA A O 1
ATOM 1704 N N . LEU A 1 230 ? -40.400 1.620 54.431 1.00 87.94 230 LEU A N 1
ATOM 1705 C CA . LEU A 1 230 ? -40.680 0.383 55.167 1.00 87.94 230 LEU A CA 1
ATOM 1706 C C . LEU A 1 230 ? -40.021 0.380 56.548 1.00 87.94 230 LEU A C 1
ATOM 1708 O O . LEU A 1 230 ? -40.672 -0.018 57.511 1.00 87.94 230 LEU A O 1
ATOM 1712 N N . THR A 1 231 ? -38.776 0.845 56.663 1.00 86.69 231 THR A N 1
ATOM 1713 C CA . THR A 1 231 ? -38.076 0.958 57.951 1.00 86.69 231 THR A CA 1
ATOM 1714 C C . THR A 1 231 ? -38.808 1.907 58.898 1.00 86.69 231 THR A C 1
ATOM 1716 O O . THR A 1 231 ? -38.975 1.585 60.072 1.00 86.69 231 THR A O 1
ATOM 1719 N N . GLU A 1 232 ? -39.320 3.032 58.393 1.00 86.38 232 GLU A N 1
ATOM 1720 C CA . GLU A 1 232 ? -40.145 3.960 59.175 1.00 86.38 232 GLU A CA 1
ATOM 1721 C C . GLU A 1 232 ? -41.426 3.284 59.689 1.00 86.38 232 GLU A C 1
ATOM 1723 O O . GLU A 1 232 ? -41.719 3.329 60.884 1.00 86.38 232 GLU A O 1
ATOM 1728 N N . ARG A 1 233 ? -42.149 2.566 58.819 1.00 89.38 233 ARG A N 1
ATOM 1729 C CA . ARG A 1 233 ? -43.350 1.807 59.212 1.00 89.38 233 ARG A CA 1
ATOM 1730 C C . ARG A 1 233 ? -43.052 0.695 60.217 1.00 89.38 233 ARG A C 1
ATOM 1732 O O . ARG A 1 233 ? -43.862 0.429 61.101 1.00 89.38 233 ARG A O 1
ATOM 1739 N N . LEU A 1 234 ? -41.914 0.015 60.088 1.00 90.50 234 LEU A N 1
ATOM 1740 C CA . LEU A 1 234 ? -41.494 -0.992 61.062 1.00 90.50 234 LEU A CA 1
ATOM 1741 C C . LEU A 1 234 ? -41.199 -0.347 62.415 1.00 90.50 234 LEU A C 1
ATOM 1743 O O . LEU A 1 234 ? -41.668 -0.859 63.425 1.00 90.50 234 LEU A O 1
ATOM 1747 N N . ALA A 1 235 ? -40.520 0.802 62.442 1.00 88.69 235 ALA A N 1
ATOM 1748 C CA . ALA A 1 235 ? -40.261 1.531 63.679 1.00 88.69 235 ALA A CA 1
ATOM 1749 C C . ALA A 1 235 ? -41.564 1.950 64.386 1.00 88.69 235 ALA A C 1
ATOM 1751 O O . ALA A 1 235 ? -41.672 1.795 65.605 1.00 88.69 235 ALA A O 1
ATOM 1752 N N . THR A 1 236 ? -42.582 2.406 63.642 1.00 90.44 236 THR A N 1
ATOM 1753 C CA . THR A 1 236 ? -43.901 2.717 64.224 1.00 90.44 236 THR A CA 1
ATOM 1754 C C . THR A 1 236 ? -44.601 1.465 64.750 1.00 90.44 236 THR A C 1
ATOM 1756 O O . THR A 1 236 ? -45.081 1.461 65.879 1.00 90.44 236 THR A O 1
ATOM 1759 N N . LEU A 1 237 ? -44.590 0.364 63.990 1.00 92.81 237 LEU A N 1
ATOM 1760 C CA . LEU A 1 237 ? -45.205 -0.899 64.418 1.00 92.81 237 LEU A CA 1
ATOM 1761 C C . LEU A 1 237 ? -44.499 -1.515 65.634 1.00 92.81 237 LEU A C 1
ATOM 1763 O O . LEU A 1 237 ? -45.146 -2.112 66.494 1.00 92.81 237 LEU A O 1
ATOM 1767 N N . GLU A 1 238 ? -43.178 -1.381 65.734 1.00 92.62 238 GLU A N 1
ATOM 1768 C CA . GLU A 1 238 ? -42.416 -1.808 66.906 1.00 92.62 238 GLU A CA 1
ATOM 1769 C C . GLU A 1 238 ? -42.736 -0.957 68.137 1.00 92.62 238 GLU A C 1
ATOM 1771 O O . GLU A 1 238 ? -42.832 -1.502 69.241 1.00 92.62 238 GLU A O 1
ATOM 1776 N N . ALA A 1 239 ? -42.932 0.355 67.967 1.00 91.44 239 ALA A N 1
ATOM 1777 C CA . ALA A 1 239 ? -43.379 1.240 69.040 1.00 91.44 239 ALA A CA 1
ATOM 1778 C C . ALA A 1 239 ? -44.790 0.862 69.523 1.00 91.44 239 ALA A C 1
ATOM 1780 O O . ALA A 1 239 ? -44.987 0.662 70.725 1.00 91.44 239 ALA A O 1
ATOM 1781 N N . ASP A 1 240 ? -45.729 0.646 68.599 1.00 92.06 240 ASP A N 1
ATOM 1782 C CA . ASP A 1 240 ? -47.091 0.197 68.908 1.00 92.06 240 ASP A CA 1
ATOM 1783 C C . ASP A 1 240 ? -47.082 -1.166 69.607 1.00 92.06 240 ASP A C 1
ATOM 1785 O O . ASP A 1 240 ? -47.745 -1.366 70.625 1.00 92.06 240 ASP A O 1
ATOM 1789 N N . ARG A 1 241 ? -46.264 -2.110 69.124 1.00 93.25 241 ARG A N 1
ATOM 1790 C CA . ARG A 1 241 ? -46.088 -3.416 69.769 1.00 93.25 241 ARG A CA 1
ATOM 1791 C C . ARG A 1 241 ? -45.561 -3.265 71.194 1.00 93.25 241 ARG A C 1
ATOM 1793 O O . ARG A 1 241 ? -46.083 -3.926 72.091 1.00 93.25 241 ARG A O 1
ATOM 1800 N N . LYS A 1 242 ? -44.535 -2.437 71.425 1.00 92.44 242 LYS A N 1
ATOM 1801 C CA . LYS A 1 242 ? -44.012 -2.173 72.778 1.00 92.44 242 LYS A CA 1
ATOM 1802 C C . LYS A 1 242 ? -45.104 -1.602 73.681 1.00 92.44 242 LYS A C 1
ATOM 1804 O O . LYS A 1 242 ? -45.233 -2.052 74.818 1.00 92.44 242 LYS A O 1
ATOM 1809 N N . HIS A 1 243 ? -45.921 -0.687 73.162 1.00 91.81 243 HIS A N 1
ATOM 1810 C CA . HIS A 1 243 ? -47.052 -0.124 73.891 1.00 91.81 243 HIS A CA 1
ATOM 1811 C C . HIS A 1 243 ? -48.096 -1.191 74.258 1.00 91.81 243 HIS A C 1
ATOM 1813 O O . HIS A 1 243 ? -48.461 -1.309 75.426 1.00 91.81 243 HIS A O 1
ATOM 1819 N N . LEU A 1 244 ? -48.512 -2.030 73.303 1.00 92.62 244 LEU A N 1
ATOM 1820 C CA . LEU A 1 244 ? -49.474 -3.115 73.536 1.00 92.62 244 LEU A CA 1
ATOM 1821 C C . LEU A 1 244 ? -48.954 -4.166 74.523 1.00 92.62 244 LEU A C 1
ATOM 1823 O O . LEU A 1 244 ? -49.714 -4.653 75.359 1.00 92.62 244 LEU A O 1
ATOM 1827 N N . VAL A 1 245 ? -47.666 -4.520 74.459 1.00 92.25 245 VAL A N 1
ATOM 1828 C CA . VAL A 1 245 ? -47.056 -5.422 75.450 1.00 92.25 245 VAL A CA 1
ATOM 1829 C C . VAL A 1 245 ? -47.075 -4.783 76.840 1.00 92.25 245 VAL A C 1
ATOM 1831 O O . VAL A 1 245 ? -47.435 -5.465 77.798 1.00 92.25 245 VAL A O 1
ATOM 1834 N N . GLY A 1 246 ? -46.764 -3.487 76.947 1.00 91.31 246 GLY A N 1
ATOM 1835 C CA . GLY A 1 246 ? -46.862 -2.736 78.201 1.00 91.31 246 GLY A CA 1
ATOM 1836 C C . GLY A 1 246 ? -48.284 -2.717 78.770 1.00 91.31 246 GLY A C 1
ATOM 1837 O O . GLY A 1 246 ? -48.481 -3.055 79.934 1.00 91.31 246 GLY A O 1
ATOM 1838 N N . GLN A 1 247 ? -49.290 -2.426 77.937 1.00 91.50 247 GLN A N 1
ATOM 1839 C CA . GLN A 1 247 ? -50.700 -2.490 78.339 1.00 91.50 247 GLN A CA 1
ATOM 1840 C C . GLN A 1 247 ? -51.105 -3.895 78.796 1.00 91.50 247 GLN A C 1
ATOM 1842 O O . GLN A 1 247 ? -51.788 -4.052 79.806 1.00 91.50 247 GLN A O 1
ATOM 1847 N N . ARG A 1 248 ? -50.665 -4.940 78.081 1.00 92.44 248 ARG A N 1
ATOM 1848 C CA . ARG A 1 248 ? -50.961 -6.327 78.458 1.00 92.44 248 ARG A CA 1
ATOM 1849 C C . ARG A 1 248 ? -50.348 -6.693 79.808 1.00 92.44 248 ARG A C 1
ATOM 1851 O O . ARG A 1 248 ? -50.967 -7.457 80.543 1.00 92.44 248 ARG A O 1
ATOM 1858 N N . GLN A 1 249 ? -49.161 -6.173 80.118 1.00 92.12 249 GLN A N 1
ATOM 1859 C CA . GLN A 1 249 ? -48.527 -6.366 81.419 1.00 92.12 249 GLN A CA 1
ATOM 1860 C C . GLN A 1 249 ? -49.318 -5.652 82.524 1.00 92.12 249 GLN A C 1
ATOM 1862 O O . GLN A 1 249 ? -49.697 -6.309 83.484 1.00 92.12 249 GLN A O 1
ATOM 1867 N N . SER A 1 250 ? -49.692 -4.381 82.324 1.00 91.44 250 SER A N 1
ATOM 1868 C CA . SER A 1 250 ? -50.540 -3.630 83.271 1.00 91.44 250 SER A CA 1
ATOM 1869 C C . SER A 1 250 ? -51.850 -4.359 83.575 1.00 91.44 250 SER A C 1
ATOM 1871 O O . SER A 1 250 ? -52.190 -4.573 84.732 1.00 91.44 250 SER A O 1
ATOM 1873 N N . MET A 1 251 ? -52.555 -4.840 82.544 1.00 92.50 251 MET A N 1
ATOM 1874 C CA . MET A 1 251 ? -53.788 -5.615 82.737 1.00 92.50 251 MET A CA 1
ATOM 1875 C C . MET A 1 251 ? -53.547 -6.948 83.461 1.00 92.50 251 MET A C 1
ATOM 1877 O O . MET A 1 251 ? -54.425 -7.444 84.168 1.00 92.50 251 MET A O 1
ATOM 1881 N N . ALA A 1 252 ? -52.390 -7.585 83.252 1.00 92.31 252 ALA A N 1
ATOM 1882 C CA . ALA A 1 252 ? -52.044 -8.809 83.966 1.00 92.31 252 ALA A CA 1
ATOM 1883 C C . ALA A 1 252 ? -51.805 -8.534 85.456 1.00 92.31 252 ALA A C 1
ATOM 1885 O O . ALA A 1 252 ? -52.274 -9.328 86.276 1.00 92.31 252 ALA A O 1
ATOM 1886 N N . ASP A 1 253 ? -51.149 -7.416 85.773 1.00 92.88 253 ASP A N 1
ATOM 1887 C CA . ASP A 1 253 ? -50.883 -6.953 87.134 1.00 92.88 253 ASP A CA 1
ATOM 1888 C C . ASP A 1 253 ? -52.195 -6.552 87.842 1.00 92.88 253 ASP A C 1
ATOM 1890 O O . ASP A 1 253 ? -52.484 -7.053 88.928 1.00 92.88 253 ASP A O 1
ATOM 1894 N N . GLU A 1 254 ? -53.070 -5.777 87.187 1.00 92.56 254 GLU A N 1
ATOM 1895 C CA . GLU A 1 254 ? -54.417 -5.436 87.689 1.00 92.56 254 GLU A CA 1
ATOM 1896 C C . GLU A 1 254 ? -55.261 -6.686 87.968 1.00 92.56 254 GLU A C 1
ATOM 1898 O O . GLU A 1 254 ? -55.897 -6.820 89.014 1.00 92.56 254 GLU A O 1
ATOM 1903 N N . ARG A 1 255 ? -55.244 -7.660 87.051 1.00 92.69 255 ARG A N 1
ATOM 1904 C CA . ARG A 1 255 ? -55.962 -8.925 87.239 1.00 92.69 255 ARG A CA 1
ATOM 1905 C C . ARG A 1 255 ? -55.384 -9.754 88.387 1.00 92.69 255 ARG A C 1
ATOM 1907 O O . ARG A 1 255 ? -56.125 -10.528 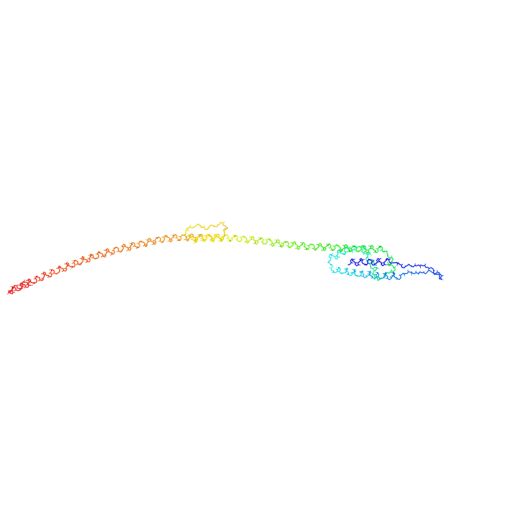88.990 1.00 92.69 255 ARG A O 1
ATOM 1914 N N . ALA A 1 256 ? -54.080 -9.673 88.652 1.00 92.19 256 ALA A N 1
ATOM 1915 C CA . ALA A 1 256 ? -53.472 -10.344 89.797 1.00 92.19 256 ALA A CA 1
ATOM 1916 C C . ALA A 1 256 ? -53.948 -9.710 91.112 1.00 92.19 256 ALA A C 1
ATOM 1918 O O . ALA A 1 256 ? -54.415 -10.447 91.977 1.00 92.19 256 ALA A O 1
ATOM 1919 N N . ALA A 1 257 ? -53.954 -8.375 91.197 1.00 91.81 257 ALA A N 1
ATOM 1920 C CA . ALA A 1 257 ? -54.481 -7.640 92.348 1.00 91.81 257 ALA A CA 1
ATOM 1921 C C . ALA A 1 257 ? -55.962 -7.970 92.617 1.00 91.81 257 ALA A C 1
ATOM 1923 O O . ALA A 1 257 ? -56.320 -8.369 93.720 1.00 91.81 257 ALA A O 1
ATOM 1924 N N . LEU A 1 258 ? -56.817 -7.947 91.587 1.00 93.38 258 LEU A N 1
ATOM 1925 C CA . LEU A 1 258 ? -58.233 -8.320 91.735 1.00 93.38 258 LEU A CA 1
ATOM 1926 C C . LEU A 1 258 ? -58.432 -9.773 92.197 1.00 93.38 258 LEU A C 1
ATOM 1928 O O . LEU A 1 258 ? -59.399 -10.081 92.891 1.00 93.38 258 LEU A O 1
ATOM 1932 N N . ARG A 1 259 ? -57.548 -10.701 91.803 1.00 92.50 259 ARG A N 1
ATOM 1933 C CA . ARG A 1 259 ? -57.611 -12.089 92.290 1.00 92.50 259 ARG A CA 1
ATOM 1934 C C . ARG A 1 259 ? -57.233 -12.202 93.758 1.00 92.50 259 ARG A C 1
ATOM 1936 O O . ARG A 1 259 ? -57.817 -13.037 94.442 1.00 92.50 259 ARG A O 1
ATOM 1943 N N . GLU A 1 260 ? -56.274 -11.407 94.212 1.00 93.62 260 GLU A N 1
ATOM 1944 C CA . GLU A 1 260 ? -55.903 -11.321 95.621 1.00 93.62 260 GLU A CA 1
ATOM 1945 C C . GLU A 1 260 ? -57.073 -10.771 96.445 1.00 93.62 260 GLU A C 1
ATOM 1947 O O . GLU A 1 260 ? -57.518 -11.441 97.375 1.00 93.62 260 GLU A O 1
ATOM 1952 N N . GLU A 1 261 ? -57.688 -9.667 96.011 1.00 92.62 261 GLU A N 1
ATOM 1953 C CA . GLU A 1 261 ? -58.892 -9.109 96.646 1.00 92.62 261 GLU A CA 1
ATOM 1954 C C . GLU A 1 261 ? -60.053 -10.118 96.693 1.00 92.62 261 GLU A C 1
ATOM 1956 O O . GLU A 1 261 ? -60.710 -10.287 97.723 1.00 92.62 261 GLU A O 1
ATOM 1961 N N . LEU A 1 262 ? -60.304 -10.846 95.596 1.00 93.50 262 LEU A N 1
ATOM 1962 C CA . LEU A 1 262 ? -61.318 -11.905 95.568 1.00 93.50 262 LEU A CA 1
ATOM 1963 C C . LEU A 1 262 ? -60.981 -13.058 96.520 1.00 93.50 262 LEU A C 1
ATOM 1965 O O . LEU A 1 262 ? -61.882 -13.590 97.174 1.00 93.50 262 LEU A O 1
ATOM 1969 N N . ALA A 1 263 ? -59.710 -13.456 96.610 1.00 93.38 263 ALA A N 1
ATOM 1970 C CA . ALA A 1 263 ? -59.269 -14.489 97.540 1.00 93.38 263 ALA A CA 1
ATOM 1971 C C . ALA A 1 263 ? -59.487 -14.041 98.993 1.00 93.38 263 ALA A C 1
ATOM 1973 O O . ALA A 1 263 ? -60.068 -14.794 99.778 1.00 93.38 263 ALA A O 1
ATOM 1974 N N . GLU A 1 264 ? -59.133 -12.802 99.335 1.00 93.44 264 GLU A N 1
ATOM 1975 C CA . GLU A 1 264 ? -59.377 -12.214 100.654 1.00 93.44 264 GLU A CA 1
ATOM 1976 C C . GLU A 1 264 ? -60.870 -12.138 100.993 1.00 93.44 264 GLU A C 1
ATOM 1978 O O . GLU A 1 264 ? -61.286 -12.570 102.075 1.00 93.44 264 GLU A O 1
ATOM 1983 N N . ALA A 1 265 ? -61.694 -11.652 100.060 1.00 92.31 265 ALA A N 1
ATOM 1984 C CA . ALA A 1 265 ? -63.141 -11.578 100.223 1.00 92.31 265 ALA A CA 1
ATOM 1985 C C . ALA A 1 265 ? -63.759 -12.973 100.407 1.00 92.31 265 ALA A C 1
ATOM 1987 O O . ALA A 1 265 ? -64.593 -13.172 101.292 1.00 92.31 265 ALA A O 1
ATOM 1988 N N . SER A 1 266 ? -63.312 -13.968 99.632 1.00 91.75 266 SER A N 1
ATOM 1989 C CA . SER A 1 266 ? -63.764 -15.357 99.773 1.00 91.75 266 SER A CA 1
ATOM 1990 C C . SER A 1 266 ? -63.372 -15.956 101.129 1.00 91.75 266 SER A C 1
ATOM 1992 O O . SER A 1 266 ? -64.205 -16.572 101.793 1.00 91.75 266 SER A O 1
ATOM 1994 N N . ALA A 1 267 ? -62.151 -15.693 101.608 1.00 92.19 267 ALA A N 1
ATOM 1995 C CA . ALA A 1 267 ? -61.692 -16.115 102.928 1.00 92.19 267 ALA A CA 1
ATOM 1996 C C . ALA A 1 267 ? -62.450 -15.401 104.061 1.00 92.19 267 ALA A C 1
ATOM 1998 O O . ALA A 1 267 ? -62.649 -15.965 105.139 1.00 92.19 267 ALA A O 1
ATOM 1999 N N . HIS A 1 268 ? -62.877 -14.153 103.850 1.00 91.75 268 HIS A N 1
ATOM 2000 C CA . HIS A 1 268 ? -63.750 -13.441 104.779 1.00 91.75 268 HIS A CA 1
ATOM 2001 C C . HIS A 1 268 ? -65.151 -14.058 104.827 1.00 91.75 268 HIS A C 1
ATOM 2003 O O . HIS A 1 268 ? -65.641 -14.361 105.915 1.00 91.75 268 HIS A O 1
ATOM 2009 N N . LEU A 1 269 ? -65.758 -14.324 103.667 1.00 92.06 269 LEU A N 1
ATOM 2010 C CA . LEU A 1 269 ? -67.053 -15.000 103.574 1.00 92.06 269 LEU A CA 1
ATOM 2011 C C . LEU A 1 269 ? -67.021 -16.388 104.220 1.00 92.06 269 LEU A C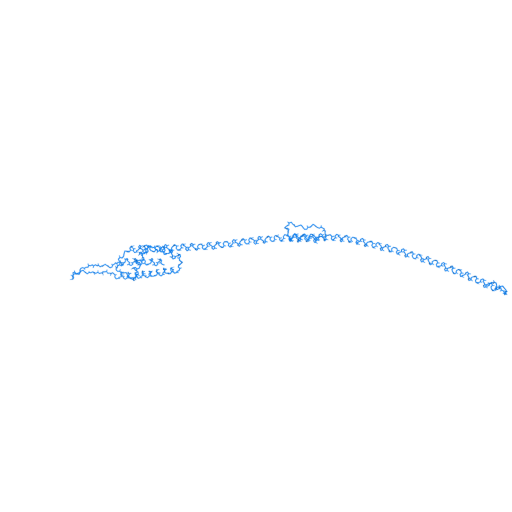 1
ATOM 2013 O O . LEU A 1 269 ? -67.947 -16.732 104.950 1.00 92.06 269 LEU A O 1
ATOM 2017 N N . GLU A 1 270 ? -65.952 -17.160 104.019 1.00 90.56 270 GLU A N 1
ATOM 2018 C CA . GLU A 1 270 ? -65.802 -18.476 104.641 1.00 90.56 270 GLU A CA 1
ATOM 2019 C C . GLU A 1 270 ? -65.743 -18.383 106.170 1.00 90.56 270 GLU A C 1
ATOM 2021 O O . GLU A 1 270 ? -66.444 -19.122 106.861 1.00 90.56 270 GLU A O 1
ATOM 2026 N N . ARG A 1 271 ? -64.980 -17.425 106.716 1.00 89.12 271 ARG A N 1
ATOM 2027 C CA . ARG A 1 271 ? -64.940 -17.164 108.166 1.00 89.12 271 ARG A CA 1
ATOM 2028 C C . ARG A 1 271 ? -66.310 -16.778 108.717 1.00 89.12 271 ARG A C 1
ATOM 2030 O O . ARG A 1 271 ? -66.713 -17.283 109.764 1.00 89.12 271 ARG A O 1
ATOM 2037 N N . VAL A 1 272 ? -67.040 -15.907 108.018 1.00 90.31 272 VAL A N 1
ATOM 2038 C CA . VAL A 1 272 ? -68.406 -15.522 108.405 1.00 90.31 272 VAL A CA 1
ATOM 2039 C C . VAL A 1 272 ? -69.334 -16.738 108.360 1.00 90.31 272 VAL A C 1
ATOM 2041 O O . VAL A 1 272 ? -70.076 -16.970 109.311 1.00 90.31 272 VAL A O 1
ATOM 2044 N N . ARG A 1 273 ? -69.247 -17.570 107.316 1.00 90.06 273 ARG A N 1
ATOM 2045 C CA . ARG A 1 273 ? -70.028 -18.807 107.185 1.00 90.06 273 ARG A CA 1
ATOM 2046 C C . ARG A 1 273 ? -69.742 -19.787 108.319 1.00 90.06 273 ARG A C 1
ATOM 2048 O O . ARG A 1 273 ? -70.684 -20.321 108.894 1.00 90.06 273 ARG A O 1
ATOM 2055 N N . GLN A 1 274 ? -68.476 -20.001 108.670 1.00 87.88 274 GLN A N 1
ATOM 2056 C CA . GLN A 1 274 ? -68.083 -20.860 109.791 1.00 87.88 274 GLN A CA 1
ATOM 2057 C C . GLN A 1 274 ? -68.572 -20.310 111.136 1.00 87.88 274 GLN A C 1
ATOM 2059 O O . GLN A 1 274 ? -69.058 -21.079 111.959 1.00 87.88 274 GLN A O 1
ATOM 2064 N N . SER A 1 275 ? -68.517 -18.990 111.344 1.00 88.12 275 SER A N 1
ATOM 2065 C CA . SER A 1 275 ? -69.067 -18.328 112.537 1.00 88.12 275 SER A CA 1
ATOM 2066 C C . SER A 1 275 ? -70.587 -18.508 112.653 1.00 88.12 275 SER A C 1
ATOM 2068 O O . SER A 1 275 ? -71.097 -18.900 113.707 1.00 88.12 275 SER A O 1
ATOM 2070 N N . ILE A 1 276 ? -71.315 -18.305 111.548 1.00 87.25 276 ILE A N 1
ATOM 2071 C CA . ILE A 1 276 ? -72.762 -18.543 111.468 1.00 87.25 276 ILE A CA 1
ATOM 2072 C C . ILE A 1 276 ? -73.073 -20.027 111.712 1.00 87.25 276 ILE A C 1
ATOM 2074 O O . ILE A 1 276 ? -73.946 -20.357 112.509 1.00 87.25 276 ILE A O 1
ATOM 2078 N N . HIS A 1 277 ? -72.335 -20.945 111.087 1.00 86.06 277 HIS A N 1
ATOM 2079 C CA . HIS A 1 277 ? -72.523 -22.380 111.297 1.00 86.06 277 HIS A CA 1
ATOM 2080 C C . HIS A 1 277 ? -72.253 -22.780 112.756 1.00 86.06 277 HIS A C 1
ATOM 2082 O O . HIS A 1 277 ? -73.046 -23.506 113.349 1.00 86.06 277 HIS A O 1
ATOM 2088 N N . GLY A 1 278 ? -71.197 -22.244 113.373 1.00 84.25 278 GLY A N 1
ATOM 2089 C CA . GLY A 1 278 ? -70.887 -22.458 114.786 1.00 84.25 278 GLY A CA 1
ATOM 2090 C C . GLY A 1 278 ? -71.975 -21.933 115.726 1.00 84.25 278 GLY A C 1
ATOM 2091 O O . GLY A 1 278 ? -72.317 -22.602 116.700 1.00 84.25 278 GLY A O 1
ATOM 2092 N N . THR A 1 279 ? -72.576 -20.779 115.421 1.00 81.81 279 THR A N 1
ATOM 2093 C CA . THR A 1 279 ? -73.716 -20.247 116.189 1.00 81.81 279 THR A CA 1
ATOM 2094 C C . THR A 1 279 ? -74.989 -21.070 115.993 1.00 81.81 279 THR A C 1
ATOM 2096 O O . THR A 1 279 ? -75.670 -21.334 116.983 1.00 81.81 279 THR A O 1
ATOM 2099 N N . PHE A 1 280 ? -75.283 -21.560 114.782 1.00 83.81 280 PHE A N 1
ATOM 2100 C CA . PHE A 1 280 ? -76.387 -22.503 114.546 1.00 83.81 280 PHE A CA 1
ATOM 2101 C C . PHE A 1 280 ? -76.199 -23.823 115.299 1.00 83.81 280 PHE A C 1
ATOM 2103 O O . PHE A 1 280 ? -77.136 -24.286 115.945 1.00 83.81 280 PHE A O 1
ATOM 2110 N N . VAL A 1 281 ? -74.998 -24.410 115.267 1.00 83.88 281 VAL A N 1
ATOM 2111 C CA . VAL A 1 281 ? -74.684 -25.643 116.010 1.00 83.88 281 VAL A CA 1
ATOM 2112 C C . VAL A 1 281 ? -74.794 -25.410 117.517 1.00 83.88 281 VAL A C 1
ATOM 2114 O O . VAL A 1 281 ? -75.391 -26.222 118.217 1.00 83.88 281 VAL A O 1
ATOM 2117 N N . ASN A 1 282 ? -74.289 -24.286 118.034 1.00 83.12 282 ASN A N 1
ATOM 2118 C CA . ASN A 1 282 ? -74.429 -23.940 119.450 1.00 83.12 282 ASN A CA 1
ATOM 2119 C C . ASN A 1 282 ? -75.905 -23.769 119.848 1.00 83.12 282 ASN A C 1
ATOM 2121 O O . ASN A 1 282 ? -76.335 -24.310 120.866 1.00 83.12 282 ASN A O 1
ATOM 2125 N N . LEU A 1 283 ? -76.700 -23.081 119.022 1.00 82.44 283 LEU A N 1
ATOM 2126 C CA . LEU A 1 283 ? -78.138 -22.929 119.238 1.00 82.44 283 LEU A CA 1
ATOM 2127 C C . LEU A 1 283 ? -78.859 -24.287 119.203 1.00 82.44 283 LEU A C 1
ATOM 2129 O O . LEU A 1 283 ? -79.713 -24.533 120.054 1.00 82.44 283 LEU A O 1
ATOM 2133 N N . ALA A 1 284 ? -78.485 -25.180 118.282 1.00 76.06 284 ALA A N 1
ATOM 2134 C CA . ALA A 1 284 ? -79.010 -26.541 118.181 1.00 76.06 284 ALA A CA 1
ATOM 2135 C C . ALA A 1 284 ? -78.656 -27.395 119.413 1.00 76.06 284 ALA A C 1
ATOM 2137 O O . ALA A 1 284 ? -79.520 -28.058 119.972 1.00 76.06 284 ALA A O 1
ATOM 2138 N N . LEU A 1 285 ? -77.416 -27.330 119.906 1.00 83.38 285 LEU A N 1
ATOM 2139 C CA . LEU A 1 285 ? -77.004 -28.029 121.130 1.00 83.38 285 LEU A CA 1
ATOM 2140 C C . LEU A 1 285 ? -77.677 -27.455 122.382 1.00 83.38 285 LEU A C 1
ATOM 2142 O O . LEU A 1 285 ? -78.013 -28.192 123.305 1.00 83.38 285 LEU A O 1
ATOM 2146 N N . ARG A 1 286 ? -77.906 -26.140 122.431 1.00 81.19 286 ARG A N 1
ATOM 2147 C CA . ARG A 1 286 ? -78.585 -25.486 123.557 1.00 81.19 286 ARG A CA 1
ATOM 2148 C C . ARG A 1 286 ? -80.086 -25.765 123.576 1.00 81.19 286 ARG A C 1
ATOM 2150 O O . ARG A 1 286 ? -80.643 -25.908 124.660 1.00 81.19 286 ARG A O 1
ATOM 2157 N N . THR A 1 287 ? -80.724 -25.853 122.408 1.00 78.88 287 THR A N 1
ATOM 2158 C CA . THR A 1 287 ? -82.114 -26.325 122.278 1.00 78.88 287 THR A CA 1
ATOM 2159 C C . THR A 1 287 ? -82.216 -27.808 122.607 1.00 78.88 287 THR A C 1
ATOM 2161 O O . THR A 1 287 ? -83.084 -28.167 123.394 1.00 78.88 287 THR A O 1
ATOM 2164 N N . LEU A 1 288 ? -81.282 -28.643 122.141 1.00 82.62 288 LEU A N 1
ATOM 2165 C CA . LEU A 1 288 ? -81.197 -30.050 122.538 1.00 82.62 288 LEU A CA 1
ATOM 2166 C C . LEU A 1 288 ? -81.059 -30.199 124.062 1.00 82.62 288 LEU A C 1
ATOM 2168 O O . LEU A 1 288 ? -81.874 -30.867 124.680 1.00 82.62 288 LEU A O 1
ATOM 2172 N N . GLY A 1 289 ? -80.130 -29.482 124.699 1.00 78.62 289 GLY A N 1
ATOM 2173 C CA . GLY A 1 289 ? -79.970 -29.498 126.159 1.00 78.62 289 GLY A CA 1
ATOM 2174 C C . GLY A 1 289 ? -81.104 -28.813 126.942 1.00 78.62 289 GLY A C 1
ATOM 2175 O O . GLY A 1 289 ? -81.151 -28.899 128.172 1.00 78.62 289 GLY A O 1
ATOM 2176 N N . LEU A 1 290 ? -81.997 -28.076 126.275 1.00 82.81 290 LEU A N 1
ATOM 2177 C CA . LEU A 1 290 ? -83.270 -27.616 126.840 1.00 82.81 290 LEU A CA 1
ATOM 2178 C C . LEU A 1 290 ? -84.318 -28.729 126.755 1.00 82.81 290 LEU A C 1
ATOM 2180 O O . LEU A 1 290 ? -84.982 -28.979 127.754 1.00 82.81 290 LEU A O 1
ATOM 2184 N N . VAL A 1 291 ? -84.408 -29.427 125.619 1.00 78.94 291 VAL A N 1
ATOM 2185 C CA . VAL A 1 291 ? -85.289 -30.588 125.421 1.00 78.94 291 VAL A CA 1
ATOM 2186 C C . VAL A 1 291 ? -84.914 -31.731 126.366 1.00 78.94 291 VAL A C 1
ATOM 2188 O O . VAL A 1 291 ? -85.792 -32.271 127.020 1.00 78.94 291 VAL A O 1
ATOM 2191 N N . GLU A 1 292 ? -83.628 -32.049 126.534 1.00 77.81 292 GLU A N 1
ATOM 2192 C CA . GLU A 1 292 ? -83.163 -33.073 127.486 1.00 77.81 292 GLU A CA 1
ATOM 2193 C C . GLU A 1 292 ? -83.526 -32.721 128.935 1.00 77.81 292 GLU A C 1
ATOM 2195 O O . GLU A 1 292 ? -83.960 -33.579 129.697 1.00 77.81 292 GLU A O 1
ATOM 2200 N N . ARG A 1 293 ? -83.418 -31.442 129.324 1.00 75.69 293 ARG A N 1
ATOM 2201 C CA . ARG A 1 293 ? -83.870 -30.984 130.648 1.00 75.69 293 ARG A CA 1
ATOM 2202 C C . ARG A 1 293 ? -85.387 -31.003 130.792 1.00 75.69 293 ARG A C 1
ATOM 2204 O O . ARG A 1 293 ? -85.871 -31.297 131.878 1.00 75.69 293 ARG A O 1
ATOM 2211 N N . GLN A 1 294 ? -86.131 -30.692 129.733 1.00 79.69 294 GLN A N 1
ATOM 2212 C CA . GLN A 1 294 ? -87.587 -30.830 129.723 1.00 79.69 294 GLN A CA 1
ATOM 2213 C C . GLN A 1 294 ? -87.996 -32.301 129.864 1.00 79.69 294 GLN A C 1
ATOM 2215 O O . GLN A 1 294 ? -88.887 -32.595 130.652 1.00 79.69 294 GLN A O 1
ATOM 2220 N N . LEU A 1 295 ? -87.298 -33.217 129.191 1.00 75.75 295 LEU A N 1
ATOM 2221 C CA . LEU A 1 295 ? -87.523 -34.657 129.291 1.00 75.75 295 LEU A CA 1
ATOM 2222 C C . LEU A 1 295 ? -87.215 -35.181 130.702 1.00 75.75 295 LEU A C 1
ATOM 2224 O O . LEU A 1 295 ? -88.030 -35.892 131.273 1.00 75.75 295 LEU A O 1
ATOM 2228 N N . ALA A 1 296 ? -86.116 -34.732 131.314 1.00 72.50 296 ALA A N 1
ATOM 2229 C CA . ALA A 1 296 ? -85.781 -35.076 132.698 1.00 72.50 296 ALA A CA 1
ATOM 2230 C C . ALA A 1 296 ? -86.807 -34.541 133.720 1.00 72.50 296 ALA A C 1
ATOM 2232 O O . ALA A 1 296 ? -87.026 -35.157 134.758 1.00 72.50 296 ALA A O 1
ATOM 2233 N N . VAL A 1 297 ? -87.454 -33.397 133.456 1.00 71.44 297 VAL A N 1
ATOM 2234 C CA . VAL A 1 297 ? -88.557 -32.891 134.296 1.00 71.44 297 VAL A CA 1
ATOM 2235 C C . VAL A 1 297 ? -89.821 -33.735 134.122 1.00 71.44 297 VAL A C 1
ATOM 2237 O O . VAL A 1 297 ? -90.526 -33.950 135.105 1.00 71.44 297 VAL A O 1
ATOM 2240 N N . ILE A 1 298 ? -90.086 -34.240 132.913 1.00 67.19 298 ILE A N 1
ATOM 2241 C CA . ILE A 1 298 ? -91.181 -35.187 132.654 1.00 67.19 298 ILE A CA 1
ATOM 2242 C C . ILE A 1 298 ? -90.919 -36.511 133.393 1.00 67.19 298 ILE A C 1
ATOM 2244 O O . ILE A 1 298 ? -91.784 -36.944 134.147 1.00 67.19 298 ILE A O 1
ATOM 2248 N N . GLU A 1 299 ? -89.713 -37.083 133.302 1.00 68.38 299 GLU A N 1
ATOM 2249 C CA . GLU A 1 299 ? -89.318 -38.276 134.079 1.00 68.38 299 GLU A CA 1
ATOM 2250 C C . GLU A 1 299 ? -89.409 -38.040 135.597 1.00 68.38 299 GLU A C 1
ATOM 2252 O O . GLU A 1 299 ? -89.828 -38.908 136.356 1.00 68.38 299 GLU A O 1
ATOM 2257 N N . HIS A 1 300 ? -89.057 -36.845 136.078 1.00 62.59 300 HIS A N 1
ATOM 2258 C CA . HIS A 1 300 ? -89.149 -36.533 137.506 1.00 62.59 300 HIS A CA 1
ATOM 2259 C C . HIS A 1 300 ? -90.588 -36.343 138.012 1.00 62.59 300 HIS A C 1
ATOM 2261 O O . HIS A 1 300 ? -90.841 -36.491 139.210 1.00 62.59 300 HIS A O 1
ATOM 2267 N N . LEU A 1 301 ? -91.516 -35.988 137.120 1.00 60.12 301 LEU A N 1
ATOM 2268 C CA . LEU A 1 301 ? -92.954 -35.982 137.388 1.00 60.12 301 LEU A CA 1
ATOM 2269 C C . LEU A 1 301 ? -93.533 -37.407 137.343 1.00 60.12 301 LEU A C 1
ATOM 2271 O O . LEU A 1 301 ? -94.416 -37.708 138.140 1.00 60.12 301 LEU A O 1
ATOM 2275 N N . GLU A 1 302 ? -92.996 -38.287 136.492 1.00 62.25 302 GLU A N 1
ATOM 2276 C CA . GLU A 1 302 ? -93.346 -39.714 136.423 1.00 62.25 302 GLU A CA 1
ATOM 2277 C C . GLU A 1 302 ? -92.935 -40.474 137.698 1.00 62.25 302 GLU A C 1
ATOM 2279 O O . GLU A 1 302 ? -93.733 -41.218 138.263 1.00 62.25 302 GLU A O 1
ATOM 2284 N N . ASP A 1 303 ? -91.733 -40.223 138.226 1.00 62.00 303 ASP A N 1
ATOM 2285 C CA . ASP A 1 303 ? -91.198 -40.934 139.403 1.00 62.00 303 ASP A CA 1
ATOM 2286 C C . ASP A 1 303 ? -91.840 -40.497 140.743 1.00 62.00 303 ASP A C 1
ATOM 2288 O O . ASP A 1 303 ? -91.620 -41.110 141.790 1.00 62.00 303 ASP A O 1
ATOM 2292 N N . ARG A 1 304 ? -92.644 -39.420 140.751 1.00 57.19 304 ARG A N 1
ATOM 2293 C CA . ARG A 1 304 ? -93.249 -38.853 141.975 1.00 57.19 304 ARG A CA 1
ATOM 2294 C C . ARG A 1 304 ? -94.767 -38.957 142.092 1.00 57.19 304 ARG A C 1
ATOM 2296 O O . ARG A 1 304 ? -95.284 -38.624 143.159 1.00 57.19 304 ARG A O 1
ATOM 2303 N N . GLU A 1 305 ? -95.477 -39.453 141.084 1.00 53.53 305 GLU A N 1
ATOM 2304 C CA . GLU A 1 305 ? -96.944 -39.511 141.097 1.00 53.53 305 GLU A CA 1
ATOM 2305 C C . GLU A 1 305 ? -97.438 -40.968 140.968 1.00 53.53 305 GLU A C 1
ATOM 2307 O O . GLU A 1 305 ? -97.272 -41.606 139.936 1.00 53.53 305 GLU A O 1
ATOM 2312 N N . GLN A 1 306 ? -98.054 -41.512 142.028 1.00 53.44 306 GLN A N 1
ATOM 2313 C CA . GLN A 1 306 ? -98.563 -42.901 142.096 1.00 53.44 306 GLN A CA 1
ATOM 2314 C C . GLN A 1 306 ? -100.092 -43.008 141.892 1.00 53.44 306 GLN A C 1
ATOM 2316 O O . GLN A 1 306 ? -100.694 -44.018 142.259 1.00 53.44 306 GLN A O 1
ATOM 2321 N N . ASP A 1 307 ? -100.728 -41.976 141.327 1.00 56.16 307 ASP A N 1
ATOM 2322 C CA . ASP A 1 307 ? -102.179 -41.916 141.099 1.00 56.16 307 ASP A CA 1
ATOM 2323 C C . ASP A 1 307 ? -102.520 -42.144 139.603 1.00 56.16 307 ASP A C 1
ATOM 2325 O O . ASP A 1 307 ? -102.194 -41.295 138.762 1.00 56.16 307 ASP A O 1
ATOM 2329 N N . PRO A 1 308 ? -103.138 -43.283 139.223 1.00 57.44 308 PRO A N 1
ATOM 2330 C CA . PRO A 1 308 ? -103.302 -43.686 137.822 1.00 57.44 308 PRO A CA 1
ATOM 2331 C C . PRO A 1 308 ? -104.201 -42.759 136.986 1.00 57.44 308 PRO A C 1
ATOM 2333 O O . PRO A 1 308 ? -104.023 -42.698 135.770 1.00 57.44 308 PRO A O 1
ATOM 2336 N N . ASP A 1 309 ? -105.103 -41.986 137.598 1.00 60.41 309 ASP A N 1
ATOM 2337 C CA . ASP A 1 309 ? -105.989 -41.066 136.864 1.00 60.41 309 ASP A CA 1
ATOM 2338 C C . ASP A 1 309 ? -105.293 -39.747 136.452 1.00 60.41 309 ASP A C 1
ATOM 2340 O O . ASP A 1 309 ? -105.757 -39.057 135.541 1.00 60.41 309 ASP A O 1
ATOM 2344 N N . ARG A 1 310 ? -104.145 -39.393 137.058 1.00 53.03 310 ARG A N 1
ATOM 2345 C CA . ARG A 1 310 ? -103.374 -38.176 136.714 1.00 53.03 310 ARG A CA 1
ATOM 2346 C C . ARG A 1 310 ? -102.341 -38.374 135.604 1.00 53.03 310 ARG A C 1
ATOM 2348 O O . ARG A 1 310 ? -102.081 -37.428 134.859 1.00 53.03 310 ARG A O 1
ATOM 2355 N N . LEU A 1 311 ? -101.802 -39.583 135.437 1.00 53.38 311 LEU A N 1
ATOM 2356 C CA . LEU A 1 311 ? -100.829 -39.902 134.379 1.00 53.38 311 LEU A CA 1
ATOM 2357 C C . LEU A 1 311 ? -101.407 -39.735 132.962 1.00 53.38 311 LEU A C 1
ATOM 2359 O O . LEU A 1 311 ? -100.687 -39.336 132.054 1.00 53.38 311 LEU A O 1
ATOM 2363 N N . ALA A 1 312 ? -102.715 -39.940 132.780 1.00 59.31 312 ALA A N 1
ATOM 2364 C CA . ALA A 1 312 ? -103.385 -39.795 131.483 1.00 59.31 312 ALA A CA 1
ATOM 2365 C C . ALA A 1 312 ? -103.547 -38.337 131.000 1.00 59.31 312 ALA A C 1
ATOM 2367 O O . ALA A 1 312 ? -104.009 -38.121 129.884 1.00 59.31 312 ALA A O 1
ATOM 2368 N N . THR A 1 313 ? -103.224 -37.340 131.834 1.00 55.97 313 THR A N 1
ATOM 2369 C CA . THR A 1 313 ? -103.374 -35.910 131.487 1.00 55.97 313 THR A CA 1
ATOM 2370 C C . THR A 1 313 ? -102.028 -35.206 131.247 1.00 55.97 313 THR A C 1
ATOM 2372 O O . THR A 1 313 ? -102.007 -34.086 130.742 1.00 55.97 313 THR A O 1
ATOM 2375 N N . LEU A 1 314 ? -100.904 -35.831 131.622 1.00 52.47 314 LEU A N 1
ATOM 2376 C CA . LEU A 1 314 ? -99.548 -35.268 131.502 1.00 52.47 314 LEU A CA 1
ATOM 2377 C C . LEU A 1 314 ? -98.760 -35.786 130.280 1.00 52.47 314 LEU A C 1
ATOM 2379 O O . LEU A 1 314 ? -97.698 -35.239 129.983 1.00 52.47 314 LEU A O 1
ATOM 2383 N N . PHE A 1 315 ? -99.308 -36.768 129.560 1.00 54.03 315 PHE A N 1
ATOM 2384 C CA . PHE A 1 315 ? -98.845 -37.291 128.267 1.00 54.03 315 PHE A CA 1
ATOM 2385 C C . PHE A 1 315 ? -99.958 -37.162 127.221 1.00 54.03 315 PHE A C 1
ATOM 2387 O O . PHE A 1 315 ? -99.622 -37.085 126.017 1.00 54.03 315 PHE A O 1
#

pLDDT: mean 87.52, std 11.05, range [52.47, 98.5]

Foldseek 3Di:
DLVLLVLLLVLLLVLLPQDDFDWDFDQDPVPRDTDTDTDDDPVSQVSSLVSLLSSLVSVVVVVVVVVVCVVPDDPVLVVLLVVQLDDPLSVQQVVLSCQSNVDSHHDPVNSPDDSVSNNSSSVVNSVSNVVSVVVVVVVVVVVVVVVVVVVVVVVVVVVVVVVVVVVVVVVVVVVVCVVPVVLVVLCVVQLVVLVPDLDDDDQRDDPDDPDPSVVVSVVSSVVSVVSNVVVVVVVVVVVVVVVVVVVVVVVVVVVVVVVVVVVVVVVVVVVVVVVVVVVVVVVVVVVVVVVVVVVVVLVVVVVPDPDVVVVVVSD